Protein AF-A0A7C3VB96-F1 (afdb_monomer_lite)

pLDDT: mean 83.32, std 16.83, range [39.03, 98.38]

Secondary structure (DSSP, 8-state):
-----SSSSSSSSSS----HHHHHHHHHHHHHHHHHHHHHHHHHHHH--HHHHHHHHHHHHHHHHHHHHHHHH---HHHHHHHHHHHHHHHHGGGTTS--HHHHHHHHHHHHHHHHHHHHHHHHHHT-SS--HHHHHHHHHHHHHHHHHHHHHHHHHHHH-TT----SS-HHHHHHHHTTSTT-----

Radius of gyration: 22.86 Å; chains: 1; bounding box: 48×72×71 Å

Foldseek 3Di:
DDDPPPPPPPPPPPDDPLVVVVLVVLLVQLLVLLLQLLQLLVVCLVVVDPVSVVSNVVSLVSNLVSLLVCLVRPDDLVSVLVSLVSSLCSSCVNCPVLDDPLLVVLSVQLSVLSSVLSVQLNVVVVPDPDDDSVVSSVSRRVSNVVSSVSSSVSVSCSPNPPPDPDDSADPVRVVVVVVVDPDDDPPD

Structure (mmCIF, N/CA/C/O backbone):
data_AF-A0A7C3VB96-F1
#
_entry.id   AF-A0A7C3VB96-F1
#
loop_
_atom_site.group_PDB
_atom_site.id
_atom_site.type_symbol
_atom_site.label_atom_id
_atom_site.label_alt_id
_atom_site.label_comp_id
_atom_site.label_asym_id
_atom_site.label_entity_id
_atom_site.label_seq_id
_atom_site.pdbx_PDB_ins_code
_atom_site.Cartn_x
_atom_site.Cartn_y
_atom_site.Cartn_z
_atom_site.occupancy
_atom_site.B_iso_or_equiv
_atom_site.auth_seq_id
_atom_site.auth_comp_id
_atom_site.auth_asym_id
_atom_site.auth_atom_id
_atom_site.pdbx_PDB_model_num
ATOM 1 N N . MET A 1 1 ? 26.849 -38.344 -41.522 1.00 50.25 1 MET A N 1
ATOM 2 C CA . MET A 1 1 ? 26.791 -38.115 -40.064 1.00 50.25 1 MET A CA 1
ATOM 3 C C . MET A 1 1 ? 27.366 -36.738 -39.815 1.00 50.25 1 MET A C 1
ATOM 5 O O . MET A 1 1 ? 28.577 -36.590 -39.806 1.00 50.25 1 MET A O 1
ATOM 9 N N . GLU A 1 2 ? 26.507 -35.727 -39.737 1.00 45.66 2 GLU A N 1
ATOM 10 C CA . GLU A 1 2 ? 26.922 -34.339 -39.538 1.00 45.66 2 GLU A CA 1
ATOM 11 C C . GLU A 1 2 ? 26.112 -33.769 -38.377 1.00 45.66 2 GLU A C 1
ATOM 13 O O . GLU A 1 2 ? 24.886 -33.871 -38.326 1.00 45.66 2 GLU A O 1
ATOM 18 N N . ASN A 1 3 ? 26.850 -33.291 -37.387 1.00 51.81 3 ASN A N 1
ATOM 19 C CA . ASN A 1 3 ? 26.412 -33.017 -36.034 1.00 51.81 3 ASN A CA 1
ATOM 20 C C . ASN A 1 3 ? 25.683 -31.660 -35.992 1.00 51.81 3 ASN A C 1
ATOM 22 O O . ASN A 1 3 ? 26.287 -30.633 -35.703 1.00 51.81 3 ASN A O 1
ATOM 26 N N . ARG A 1 4 ? 24.384 -31.639 -36.324 1.00 51.41 4 ARG A N 1
ATOM 27 C CA . ARG A 1 4 ? 23.515 -30.440 -36.272 1.00 51.41 4 ARG A CA 1
ATOM 28 C C . ARG A 1 4 ? 22.770 -30.296 -34.935 1.00 51.41 4 ARG A C 1
ATOM 30 O O . ARG A 1 4 ? 21.628 -29.859 -34.904 1.00 51.41 4 ARG A O 1
ATOM 37 N N . GLY A 1 5 ? 23.400 -30.709 -33.836 1.00 51.09 5 GLY A N 1
ATOM 38 C CA . GLY A 1 5 ? 22.774 -30.779 -32.509 1.00 51.09 5 GLY A CA 1
ATOM 39 C C . GLY A 1 5 ? 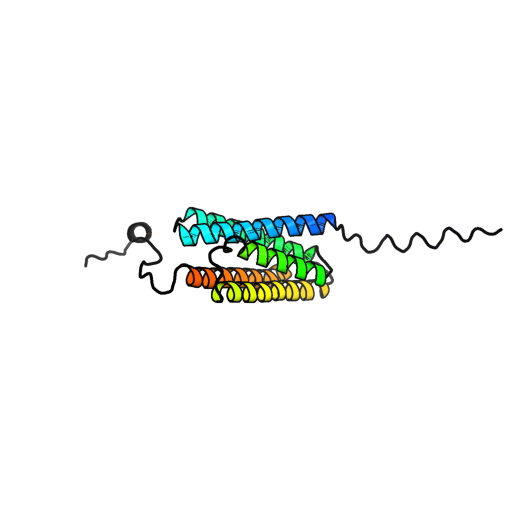23.183 -29.692 -31.510 1.00 51.09 5 GLY A C 1
ATOM 40 O O . GLY A 1 5 ? 22.837 -29.817 -30.342 1.00 51.09 5 GLY A O 1
ATOM 41 N N . LEU A 1 6 ? 23.947 -28.666 -31.909 1.00 55.25 6 LEU A N 1
ATOM 42 C CA . LEU A 1 6 ? 24.587 -27.738 -30.955 1.00 55.25 6 LEU A CA 1
ATOM 43 C C . LEU A 1 6 ? 24.291 -26.246 -31.170 1.00 55.25 6 LEU A C 1
ATOM 45 O O . LEU A 1 6 ? 24.887 -25.420 -30.488 1.00 55.25 6 LEU A O 1
ATOM 49 N N . LEU A 1 7 ? 23.376 -25.882 -32.072 1.00 51.34 7 LEU A N 1
ATOM 50 C CA . LEU A 1 7 ? 23.061 -24.471 -32.355 1.00 51.34 7 LEU A CA 1
ATOM 51 C C . LEU A 1 7 ? 21.649 -24.030 -31.949 1.00 51.34 7 LEU A C 1
ATOM 53 O O . LEU A 1 7 ? 21.269 -22.912 -32.261 1.00 51.34 7 LEU A O 1
ATOM 57 N N . ASP A 1 8 ? 20.895 -24.865 -31.232 1.00 47.34 8 ASP A N 1
ATOM 58 C CA . ASP A 1 8 ? 19.501 -24.562 -30.858 1.00 47.34 8 ASP A CA 1
ATOM 59 C C . ASP A 1 8 ? 19.272 -24.544 -29.339 1.00 47.34 8 ASP A C 1
ATOM 61 O O . ASP A 1 8 ? 18.202 -24.876 -28.841 1.00 47.34 8 ASP A O 1
ATOM 65 N N . LYS A 1 9 ? 20.316 -24.240 -28.556 1.00 46.56 9 LYS A N 1
ATOM 66 C CA . LYS A 1 9 ? 20.218 -24.286 -27.087 1.00 46.56 9 LYS A CA 1
ATOM 67 C C . LYS A 1 9 ? 20.879 -23.131 -26.343 1.00 46.56 9 LYS A C 1
ATOM 69 O O . LYS A 1 9 ? 21.141 -23.250 -25.153 1.00 46.56 9 LYS A O 1
ATOM 74 N N . THR A 1 10 ? 21.170 -22.026 -27.025 1.00 48.09 10 THR A N 1
ATOM 75 C CA . THR A 1 10 ? 21.894 -20.889 -26.422 1.00 48.09 10 THR A CA 1
ATOM 76 C C . THR A 1 10 ? 21.256 -19.522 -26.654 1.00 48.09 10 THR A C 1
ATOM 78 O O . THR A 1 10 ? 21.789 -18.530 -26.166 1.00 48.09 10 THR A O 1
ATOM 81 N N . THR A 1 11 ? 20.097 -19.437 -27.312 1.00 45.41 11 THR A N 1
ATOM 82 C CA . THR A 1 11 ? 19.367 -18.164 -27.485 1.00 45.41 11 THR A CA 1
ATOM 83 C C . THR A 1 11 ? 18.125 -18.006 -26.610 1.00 45.41 11 THR A C 1
ATOM 85 O O . THR A 1 11 ? 17.532 -16.935 -26.630 1.00 45.41 11 THR A O 1
ATOM 88 N N . ASP A 1 12 ? 17.778 -18.995 -25.780 1.00 45.59 12 ASP A N 1
ATOM 89 C CA . ASP A 1 12 ? 16.624 -18.900 -24.866 1.00 45.59 12 ASP A CA 1
ATOM 90 C C . ASP A 1 12 ? 16.969 -18.448 -23.434 1.00 45.59 12 ASP A C 1
ATOM 92 O O . ASP A 1 12 ? 16.072 -18.186 -22.636 1.00 45.59 12 ASP A O 1
ATOM 96 N N . GLU A 1 13 ? 18.251 -18.300 -23.080 1.00 45.94 13 GLU A N 1
ATOM 97 C CA . GLU A 1 13 ? 18.647 -18.129 -21.668 1.00 45.94 13 GLU A CA 1
ATOM 98 C C . GLU A 1 13 ? 19.230 -16.752 -21.292 1.00 45.94 13 GLU A C 1
ATOM 100 O O . GLU A 1 13 ? 19.584 -16.552 -20.132 1.00 45.94 13 GLU A O 1
ATOM 105 N N . VAL A 1 14 ? 19.312 -15.766 -22.201 1.00 48.53 14 VAL A N 1
ATOM 106 C CA . VAL A 1 14 ? 20.114 -14.542 -21.933 1.00 48.53 14 VAL A CA 1
ATOM 107 C C . VAL A 1 14 ? 19.335 -13.216 -21.840 1.00 48.53 14 VAL A C 1
ATOM 109 O O . VAL A 1 14 ? 19.908 -12.229 -21.389 1.00 48.53 14 VAL A O 1
ATOM 112 N N . GLU A 1 15 ? 18.028 -13.140 -22.120 1.00 43.62 15 GLU A N 1
ATOM 113 C CA . GLU A 1 15 ? 17.326 -11.830 -22.103 1.00 43.62 15 GLU A CA 1
ATOM 114 C C . GLU A 1 15 ? 16.152 -11.680 -21.125 1.00 43.62 15 GLU A C 1
ATOM 116 O O . GLU A 1 15 ? 15.421 -10.686 -21.148 1.00 43.62 15 GLU A O 1
ATOM 121 N N . VAL A 1 16 ? 15.994 -12.612 -20.184 1.00 49.66 16 VAL A N 1
ATOM 122 C CA . VAL A 1 16 ? 15.039 -12.457 -19.080 1.00 49.66 16 VAL A CA 1
ATOM 123 C C . VAL A 1 16 ? 15.658 -12.966 -17.783 1.00 49.66 16 VAL A C 1
ATOM 125 O O . VAL A 1 16 ? 15.138 -13.877 -17.148 1.00 49.66 16 VAL A O 1
ATOM 128 N N . ASP A 1 17 ? 16.726 -12.320 -17.312 1.00 46.50 17 ASP A N 1
ATOM 129 C CA . ASP A 1 17 ? 17.141 -12.438 -15.907 1.00 46.50 17 ASP A CA 1
ATOM 130 C C . ASP A 1 17 ? 16.135 -11.683 -15.002 1.00 46.50 17 ASP A C 1
ATOM 132 O O . ASP A 1 17 ? 16.424 -10.701 -14.311 1.00 46.50 17 ASP A O 1
ATOM 136 N N . ARG A 1 18 ? 14.861 -12.102 -15.066 1.00 61.06 18 ARG A N 1
ATOM 137 C CA . ARG A 1 18 ? 13.846 -11.828 -14.050 1.00 61.06 18 ARG A CA 1
ATOM 138 C C . ARG A 1 18 ? 14.164 -12.781 -12.918 1.00 61.06 18 ARG A C 1
ATOM 140 O O . ARG A 1 18 ? 13.578 -13.855 -12.837 1.00 61.06 18 ARG A O 1
ATOM 147 N N . SER A 1 19 ? 15.085 -12.399 -12.044 1.00 77.00 19 SER A N 1
ATOM 148 C CA . SER A 1 19 ? 15.312 -13.154 -10.816 1.00 77.00 19 SER A CA 1
ATOM 149 C C . SER A 1 19 ? 14.007 -13.183 -10.009 1.00 77.00 19 SER A C 1
ATOM 151 O O . SER A 1 19 ? 13.681 -12.243 -9.280 1.00 77.00 19 SER A O 1
ATOM 153 N N . VAL A 1 20 ? 13.225 -14.254 -10.187 1.00 83.56 20 VAL A N 1
ATOM 154 C CA . VAL A 1 20 ? 11.913 -14.459 -9.558 1.00 83.56 20 VAL A CA 1
ATOM 155 C C . VAL A 1 20 ? 12.052 -14.340 -8.046 1.00 83.56 20 VAL A C 1
ATOM 157 O O . VAL A 1 20 ? 11.223 -13.708 -7.402 1.00 83.56 20 VAL A O 1
ATOM 160 N N . ALA A 1 21 ? 13.165 -14.835 -7.498 1.00 86.88 21 ALA A N 1
ATOM 161 C CA . ALA A 1 21 ? 13.521 -14.683 -6.095 1.00 86.88 21 ALA A CA 1
ATOM 162 C C . ALA A 1 21 ? 13.513 -13.214 -5.635 1.00 86.88 21 ALA A C 1
ATOM 164 O O . ALA A 1 21 ? 12.898 -12.907 -4.618 1.00 86.88 21 ALA A O 1
ATOM 165 N N . LYS A 1 22 ? 14.118 -12.283 -6.391 1.00 89.19 22 LYS A N 1
ATOM 166 C CA . LYS A 1 22 ? 14.115 -10.849 -6.039 1.00 89.19 22 LYS A CA 1
ATOM 167 C C . LYS A 1 22 ? 12.699 -10.278 -6.026 1.00 89.19 22 LYS A C 1
ATOM 169 O O . LYS A 1 22 ? 12.363 -9.531 -5.114 1.00 89.19 22 LYS A O 1
ATOM 174 N N . ILE A 1 23 ? 11.874 -10.648 -7.008 1.00 90.94 23 ILE A N 1
ATOM 175 C CA . ILE A 1 23 ? 10.475 -10.204 -7.098 1.00 90.94 23 ILE A CA 1
ATOM 176 C C . ILE A 1 23 ? 9.678 -10.713 -5.896 1.00 90.94 23 ILE A C 1
ATOM 178 O O . ILE A 1 23 ? 8.976 -9.937 -5.256 1.00 90.94 23 ILE A O 1
ATOM 182 N N . VAL A 1 24 ? 9.816 -11.999 -5.570 1.00 92.94 24 VAL A N 1
ATOM 183 C CA . VAL A 1 24 ? 9.112 -12.636 -4.451 1.00 92.94 24 VAL A CA 1
ATOM 184 C C . VAL A 1 24 ? 9.542 -12.032 -3.116 1.00 92.94 24 VAL A C 1
ATOM 186 O O . VAL A 1 24 ? 8.682 -11.714 -2.303 1.00 92.94 24 VAL A O 1
ATOM 189 N N . ILE A 1 25 ? 10.842 -11.815 -2.899 1.00 94.56 25 ILE A N 1
ATOM 190 C CA . ILE A 1 25 ? 11.357 -11.190 -1.670 1.00 94.56 25 ILE A CA 1
ATOM 191 C C . ILE A 1 25 ? 10.832 -9.759 -1.535 1.00 94.56 25 ILE A C 1
ATOM 193 O O . ILE A 1 25 ? 10.342 -9.384 -0.472 1.00 94.56 25 ILE A O 1
ATOM 197 N N . LEU A 1 26 ? 10.900 -8.968 -2.610 1.00 95.19 26 LEU A N 1
ATOM 198 C CA . LEU A 1 26 ? 10.431 -7.584 -2.603 1.00 95.19 26 LEU A CA 1
ATOM 199 C C . LEU A 1 26 ? 8.930 -7.509 -2.292 1.00 95.19 26 LEU A C 1
ATOM 201 O O . LEU A 1 26 ? 8.531 -6.761 -1.400 1.00 95.19 26 LEU A O 1
ATOM 205 N N . ALA A 1 27 ? 8.135 -8.350 -2.958 1.00 94.88 27 ALA A N 1
ATOM 206 C CA . ALA A 1 27 ? 6.698 -8.450 -2.741 1.00 94.88 27 ALA A CA 1
ATOM 207 C C . ALA A 1 27 ? 6.364 -8.901 -1.314 1.00 94.88 27 ALA A C 1
ATOM 209 O O . ALA A 1 27 ? 5.506 -8.305 -0.669 1.00 94.88 27 ALA A O 1
ATOM 210 N N . ALA A 1 28 ? 7.054 -9.920 -0.794 1.00 96.94 28 ALA A N 1
ATOM 211 C CA . ALA A 1 28 ? 6.836 -10.418 0.560 1.00 96.94 28 ALA A CA 1
ATOM 212 C C . ALA A 1 28 ? 7.100 -9.329 1.607 1.00 96.94 28 ALA A C 1
ATOM 214 O O . ALA A 1 28 ? 6.284 -9.129 2.505 1.00 96.94 28 ALA A O 1
ATOM 215 N N . ILE A 1 29 ? 8.195 -8.577 1.468 1.00 97.75 29 ILE A N 1
ATOM 216 C CA . ILE A 1 29 ? 8.512 -7.484 2.391 1.00 97.75 29 ILE A CA 1
ATOM 217 C C . ILE A 1 29 ? 7.465 -6.367 2.289 1.00 97.75 29 ILE A C 1
ATOM 219 O O . ILE A 1 29 ? 6.983 -5.885 3.316 1.00 97.75 29 ILE A O 1
ATOM 223 N N . ALA A 1 30 ? 7.059 -5.988 1.075 1.00 97.06 30 ALA A N 1
ATOM 224 C CA . ALA A 1 30 ? 6.012 -4.990 0.875 1.00 97.06 30 ALA A CA 1
ATOM 225 C C . ALA A 1 30 ? 4.683 -5.422 1.517 1.00 97.06 30 ALA A C 1
ATOM 227 O O . ALA A 1 30 ? 4.050 -4.626 2.209 1.00 97.06 30 ALA A O 1
ATOM 228 N N . ILE A 1 31 ? 4.298 -6.692 1.354 1.00 98.12 31 ILE A N 1
ATOM 229 C CA . ILE A 1 31 ? 3.110 -7.300 1.969 1.00 98.12 31 ILE A CA 1
ATOM 230 C C . ILE A 1 31 ? 3.206 -7.276 3.500 1.00 98.12 31 ILE A C 1
ATOM 232 O O . ILE A 1 31 ? 2.225 -6.942 4.160 1.00 98.12 31 ILE A O 1
ATOM 236 N N . ILE A 1 32 ? 4.375 -7.564 4.080 1.00 98.25 32 ILE A N 1
ATOM 237 C CA . ILE A 1 32 ? 4.585 -7.496 5.535 1.00 98.25 32 ILE A CA 1
ATOM 238 C C . ILE A 1 32 ? 4.399 -6.064 6.047 1.00 98.25 32 ILE A C 1
ATOM 240 O O . ILE A 1 32 ? 3.673 -5.857 7.018 1.00 98.25 32 ILE A O 1
ATOM 244 N N . PHE A 1 33 ? 5.000 -5.064 5.394 1.00 98.38 33 PHE A N 1
ATOM 245 C CA . PHE A 1 33 ? 4.812 -3.660 5.781 1.00 98.38 33 PHE A CA 1
ATOM 246 C C . PHE A 1 33 ? 3.367 -3.192 5.600 1.00 98.38 33 PHE A C 1
ATOM 248 O O . PHE A 1 33 ? 2.845 -2.445 6.425 1.00 98.38 33 PHE A O 1
ATOM 255 N N . SER A 1 34 ? 2.717 -3.664 4.543 1.00 98.06 34 SER A N 1
ATOM 256 C CA . SER A 1 34 ? 1.314 -3.418 4.237 1.00 98.06 34 SER A CA 1
ATOM 257 C C . SER A 1 34 ? 0.393 -3.978 5.337 1.00 98.06 34 SER A C 1
ATOM 259 O O . SER A 1 34 ? -0.436 -3.250 5.888 1.00 98.06 34 SER A O 1
ATOM 261 N N . PHE A 1 35 ? 0.619 -5.224 5.759 1.00 98.31 35 PHE A N 1
ATOM 262 C CA . PHE A 1 35 ? -0.072 -5.831 6.897 1.00 98.31 35 PHE A CA 1
ATOM 263 C C . PHE A 1 35 ? 0.213 -5.094 8.209 1.00 98.31 35 PHE A C 1
ATOM 265 O O . PHE A 1 35 ? -0.715 -4.759 8.945 1.00 98.31 35 PHE A O 1
ATOM 272 N N . ALA A 1 36 ? 1.484 -4.796 8.494 1.00 98.06 36 ALA A N 1
ATOM 273 C CA . ALA A 1 36 ? 1.889 -4.080 9.701 1.00 98.06 36 ALA A CA 1
ATOM 274 C C . ALA A 1 36 ? 1.221 -2.700 9.787 1.00 98.06 36 ALA A C 1
ATOM 276 O O . ALA A 1 36 ? 0.739 -2.313 10.851 1.00 98.06 36 ALA A O 1
ATOM 277 N N . PHE A 1 37 ? 1.123 -1.985 8.663 1.00 98.31 37 PHE A N 1
ATOM 278 C CA . PHE A 1 37 ? 0.405 -0.718 8.581 1.00 98.31 37 PHE A CA 1
ATOM 279 C C . PHE A 1 37 ? -1.064 -0.876 8.982 1.00 98.31 37 PHE A C 1
ATOM 281 O O . PHE A 1 37 ? -1.523 -0.150 9.866 1.00 98.31 37 PHE A O 1
ATOM 288 N N . GLY A 1 38 ? -1.778 -1.835 8.381 1.00 96.81 38 GLY A N 1
ATOM 289 C CA . GLY A 1 38 ? -3.179 -2.107 8.710 1.00 96.81 38 GLY A CA 1
ATOM 290 C C . GLY A 1 38 ? -3.365 -2.516 10.174 1.00 96.81 38 GLY A C 1
ATOM 291 O O . GLY A 1 38 ? -4.286 -2.046 10.839 1.00 96.81 38 GLY A O 1
ATOM 292 N N . TYR A 1 39 ? -2.449 -3.328 10.706 1.00 97.12 39 TYR A N 1
ATOM 293 C CA . TYR A 1 39 ? -2.494 -3.826 12.079 1.00 97.12 39 TYR A CA 1
ATOM 294 C C . TYR A 1 39 ? -2.324 -2.700 13.098 1.00 97.12 39 TYR A C 1
ATOM 296 O O . TYR A 1 39 ? -3.156 -2.538 13.991 1.00 97.12 39 TYR A O 1
ATOM 304 N N . PHE A 1 40 ? -1.283 -1.878 12.947 1.00 97.25 40 PHE A N 1
ATOM 305 C CA . PHE A 1 40 ? -1.053 -0.752 13.849 1.00 97.25 40 PHE A CA 1
ATOM 306 C C . PHE A 1 40 ? -2.108 0.342 13.691 1.00 97.25 40 PHE A C 1
ATOM 308 O O . PHE A 1 40 ? -2.492 0.958 14.683 1.00 97.25 40 PHE A O 1
ATOM 315 N N . LEU A 1 41 ? -2.625 0.551 12.477 1.00 95.69 41 LEU A N 1
ATOM 316 C CA . LEU A 1 41 ? -3.738 1.468 12.247 1.00 95.69 41 LEU A CA 1
ATOM 317 C C . LEU A 1 41 ? -4.996 0.998 12.985 1.00 95.69 41 LEU A C 1
ATOM 319 O O . LEU A 1 41 ? -5.617 1.790 13.689 1.00 95.69 41 LEU A O 1
ATOM 323 N N . LYS A 1 42 ? -5.344 -0.291 12.893 1.00 94.50 42 LYS A N 1
ATOM 324 C CA . LYS A 1 42 ? -6.448 -0.866 13.668 1.00 94.50 42 LYS A CA 1
ATOM 325 C C . LYS A 1 42 ? -6.222 -0.699 15.169 1.00 94.50 42 LYS A C 1
ATOM 327 O O . LYS A 1 42 ? -7.117 -0.233 15.867 1.00 94.50 42 LYS A O 1
ATOM 332 N N . ALA A 1 43 ? -5.033 -1.050 15.661 1.00 92.81 43 ALA A N 1
ATOM 333 C CA . ALA A 1 43 ? -4.694 -0.928 17.078 1.00 92.81 43 ALA A CA 1
ATOM 334 C C . ALA A 1 43 ? -4.810 0.524 17.569 1.00 92.81 43 ALA A C 1
ATOM 336 O O . ALA A 1 43 ? -5.303 0.769 18.669 1.00 92.81 43 ALA A O 1
ATOM 337 N N . PHE A 1 44 ? -4.421 1.494 16.739 1.00 93.38 44 PHE A N 1
ATOM 338 C CA . PHE A 1 44 ? -4.627 2.911 17.016 1.00 93.38 44 PHE A CA 1
ATOM 339 C C . PHE A 1 44 ? -6.115 3.275 17.090 1.00 93.38 44 PHE A C 1
ATOM 341 O O . PHE A 1 44 ? -6.521 3.920 18.052 1.00 93.38 44 PHE A O 1
ATOM 348 N N . ILE A 1 45 ? -6.930 2.841 16.124 1.00 90.88 45 ILE A N 1
ATOM 349 C CA . ILE A 1 45 ? -8.368 3.150 16.090 1.00 90.88 45 ILE A CA 1
ATOM 350 C C . ILE A 1 45 ? -9.093 2.561 17.310 1.00 90.88 45 ILE A C 1
ATOM 352 O O . ILE A 1 45 ? -9.935 3.230 17.899 1.00 90.88 45 ILE A O 1
ATOM 356 N N . VAL A 1 46 ? -8.755 1.330 17.703 1.00 89.06 46 VAL A N 1
ATOM 357 C CA . VAL A 1 46 ? -9.434 0.612 18.795 1.00 89.06 46 VAL A CA 1
ATOM 358 C C . VAL A 1 46 ? -8.955 1.065 20.178 1.00 89.06 46 VAL A C 1
ATOM 360 O O . VAL A 1 46 ? -9.768 1.225 21.084 1.00 89.06 46 VAL A O 1
ATOM 363 N N . HIS A 1 47 ? -7.647 1.265 20.370 1.00 87.62 47 HIS A N 1
ATOM 364 C CA . HIS A 1 47 ? -7.080 1.575 21.690 1.00 87.62 47 HIS A CA 1
ATOM 365 C C . HIS A 1 47 ? -6.792 3.064 21.917 1.00 87.62 47 HIS A C 1
ATOM 367 O O . HIS A 1 47 ? -6.515 3.458 23.049 1.00 87.62 47 HIS A O 1
ATOM 373 N N . GLY A 1 48 ? -6.789 3.892 20.869 1.00 83.31 48 GLY A N 1
ATOM 374 C CA . GLY A 1 48 ? -6.537 5.335 20.962 1.00 83.31 48 GLY A CA 1
ATOM 375 C C . GLY A 1 48 ? -5.120 5.723 21.409 1.00 83.31 48 GLY A C 1
ATOM 376 O O . GLY A 1 48 ? -4.885 6.871 21.780 1.00 83.31 48 GLY A O 1
ATOM 377 N N . GLN A 1 49 ? -4.159 4.791 21.412 1.00 86.75 49 GLN A N 1
ATOM 378 C CA . GLN A 1 49 ? -2.799 5.061 21.890 1.00 86.75 49 GLN A CA 1
ATOM 379 C C . GLN A 1 49 ? -1.903 5.639 20.791 1.00 86.75 49 GLN A C 1
ATOM 381 O O . GLN A 1 49 ? -1.749 5.056 19.717 1.00 86.75 49 GLN A O 1
ATOM 386 N N . TRP A 1 50 ? -1.211 6.735 21.108 1.00 85.75 50 TRP A N 1
ATOM 387 C CA . TRP A 1 50 ? -0.323 7.444 20.176 1.00 85.75 50 TRP A CA 1
ATOM 388 C C . TRP A 1 50 ? 0.846 6.589 19.654 1.00 85.75 50 TRP A C 1
ATOM 390 O O . TRP A 1 50 ? 1.263 6.738 18.508 1.00 85.75 50 TRP A O 1
ATOM 400 N N . ASN A 1 51 ? 1.343 5.643 20.456 1.00 91.44 51 ASN A N 1
ATOM 401 C CA . ASN A 1 51 ? 2.436 4.752 20.052 1.00 91.44 51 ASN A CA 1
ATOM 402 C C . ASN A 1 51 ? 2.071 3.919 18.812 1.00 91.44 51 ASN A C 1
ATOM 404 O O . ASN A 1 51 ? 2.899 3.744 17.919 1.00 91.44 51 ASN A O 1
ATOM 408 N N . PHE A 1 52 ? 0.820 3.459 18.710 1.00 92.12 52 PHE A N 1
ATOM 409 C CA . PHE A 1 52 ? 0.360 2.695 17.549 1.00 92.12 52 PHE A CA 1
ATOM 410 C C . PHE A 1 52 ? 0.239 3.557 16.292 1.00 92.12 52 PHE A C 1
ATOM 412 O O . PHE A 1 52 ? 0.520 3.069 15.199 1.00 92.12 52 PHE A O 1
ATOM 419 N N . LEU A 1 53 ? -0.088 4.846 16.430 1.00 91.56 53 LEU A N 1
ATOM 420 C CA . LEU A 1 53 ? -0.080 5.773 15.299 1.00 91.56 53 LEU A CA 1
ATOM 421 C C . LEU A 1 53 ? 1.337 5.957 14.740 1.00 91.56 53 LEU A C 1
ATOM 423 O O . LEU A 1 53 ? 1.526 5.917 13.525 1.00 91.56 53 LEU A O 1
ATOM 427 N N . LEU A 1 54 ? 2.340 6.090 15.616 1.00 94.25 54 LEU A N 1
ATOM 428 C CA . LEU A 1 54 ? 3.745 6.176 15.202 1.00 94.25 54 LEU A CA 1
ATOM 429 C C . LEU A 1 54 ? 4.211 4.899 14.496 1.00 94.25 54 LEU A C 1
ATOM 431 O O . LEU A 1 54 ? 4.842 4.985 13.444 1.00 94.25 54 LEU A O 1
ATOM 435 N N . PHE A 1 55 ? 3.872 3.719 15.024 1.00 96.06 55 PHE A N 1
ATOM 436 C CA . PHE A 1 55 ? 4.218 2.454 14.370 1.00 96.06 55 PHE A CA 1
ATOM 437 C C . PHE A 1 55 ? 3.488 2.255 13.038 1.00 96.06 55 PHE A C 1
ATOM 439 O O . PHE A 1 55 ? 4.101 1.774 12.085 1.00 96.06 55 PHE A O 1
ATOM 446 N N . SER A 1 56 ? 2.225 2.682 12.927 1.00 96.69 56 SER A N 1
ATOM 447 C CA . SER A 1 56 ? 1.503 2.695 11.647 1.00 96.69 56 SER A CA 1
ATOM 448 C C . SER A 1 56 ? 2.199 3.614 10.643 1.00 96.69 56 SER A C 1
ATOM 450 O O . SER A 1 56 ? 2.478 3.195 9.521 1.00 96.69 56 SER A O 1
ATOM 452 N N . PHE A 1 57 ? 2.583 4.825 11.052 1.00 96.12 57 PHE A N 1
ATOM 453 C CA . PHE A 1 57 ? 3.314 5.750 10.189 1.00 96.12 57 PHE A CA 1
ATOM 454 C C . PHE A 1 57 ? 4.659 5.173 9.720 1.00 96.12 57 PHE A C 1
ATOM 456 O O . PHE A 1 57 ? 4.991 5.248 8.536 1.00 96.12 57 PHE A O 1
ATOM 463 N N . LEU A 1 58 ? 5.413 4.530 10.614 1.00 97.62 58 LEU A N 1
ATOM 464 C CA . LEU A 1 58 ? 6.684 3.893 10.269 1.00 97.62 58 LEU A CA 1
ATOM 465 C C . LEU A 1 58 ? 6.488 2.717 9.294 1.00 97.62 58 LEU A C 1
ATOM 467 O O . LEU A 1 58 ? 7.243 2.576 8.330 1.00 97.62 58 LEU A O 1
ATOM 471 N N . ALA A 1 59 ? 5.436 1.920 9.494 1.00 98.00 59 ALA A N 1
ATOM 472 C CA . ALA A 1 59 ? 5.061 0.853 8.573 1.00 98.00 59 ALA A CA 1
ATOM 473 C C . ALA A 1 59 ? 4.632 1.397 7.198 1.00 98.00 59 ALA A C 1
ATOM 475 O O . ALA A 1 59 ? 5.012 0.826 6.176 1.00 98.00 59 ALA A O 1
ATOM 476 N N . ALA A 1 60 ? 3.926 2.534 7.155 1.00 97.56 60 ALA A N 1
ATOM 477 C CA . ALA A 1 60 ? 3.577 3.219 5.911 1.00 97.56 60 ALA A CA 1
ATOM 478 C C . ALA A 1 60 ? 4.823 3.663 5.133 1.00 97.56 60 ALA A C 1
ATOM 480 O O . ALA A 1 60 ? 4.884 3.473 3.921 1.00 97.56 60 ALA A O 1
ATOM 481 N N . LEU A 1 61 ? 5.838 4.214 5.808 1.00 97.75 61 LEU A N 1
ATOM 482 C CA . LEU A 1 61 ? 7.103 4.592 5.164 1.00 97.75 61 LEU A CA 1
ATOM 483 C C . LEU A 1 61 ? 7.837 3.378 4.583 1.00 97.75 61 LEU A C 1
ATOM 485 O O . LEU A 1 61 ? 8.346 3.441 3.459 1.00 97.75 61 LEU A O 1
ATOM 489 N N . GLY A 1 62 ? 7.854 2.266 5.322 1.00 97.75 62 GLY A N 1
ATOM 490 C CA . GLY A 1 62 ? 8.375 0.992 4.831 1.00 97.75 62 GLY A CA 1
ATOM 491 C C . GLY A 1 62 ? 7.630 0.536 3.578 1.00 97.75 62 GLY A C 1
ATOM 492 O O . GLY A 1 62 ? 8.245 0.351 2.528 1.00 97.75 62 GLY A O 1
ATOM 493 N N . PHE A 1 63 ? 6.299 0.470 3.642 1.00 98.06 63 PHE A N 1
ATOM 494 C CA . PHE A 1 63 ? 5.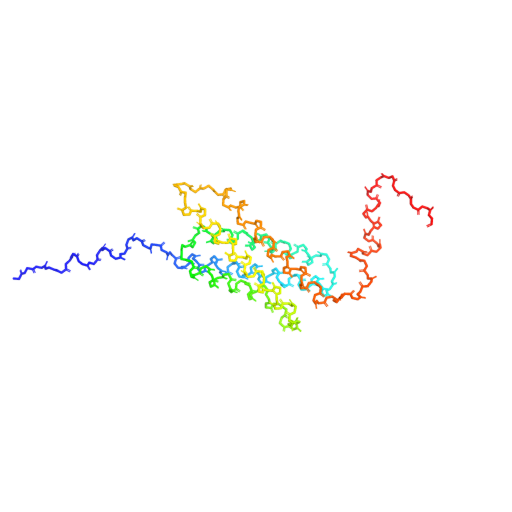454 0.124 2.500 1.00 98.06 63 PHE A CA 1
ATOM 495 C C . PHE A 1 63 ? 5.727 1.023 1.287 1.00 98.06 63 PHE A C 1
ATOM 497 O O . PHE A 1 63 ? 5.992 0.508 0.207 1.00 98.06 63 PHE A O 1
ATOM 504 N N . LEU A 1 64 ? 5.742 2.349 1.455 1.00 97.25 64 LEU A N 1
ATOM 505 C CA . LEU A 1 64 ? 5.997 3.304 0.369 1.00 97.25 64 LEU A CA 1
ATOM 506 C C . LEU A 1 64 ? 7.368 3.100 -0.285 1.00 97.25 64 LEU A C 1
ATOM 508 O O . LEU A 1 64 ? 7.502 3.252 -1.500 1.00 97.25 64 LEU A O 1
ATOM 512 N N . THR A 1 65 ? 8.377 2.739 0.508 1.00 96.69 65 THR A N 1
ATOM 513 C CA . THR A 1 65 ? 9.727 2.448 0.012 1.00 96.69 65 THR A CA 1
ATOM 514 C C . THR A 1 65 ? 9.718 1.212 -0.882 1.00 96.69 65 THR A C 1
ATOM 516 O O . THR A 1 65 ? 10.192 1.271 -2.017 1.00 96.69 65 THR A O 1
ATOM 519 N N . PHE A 1 66 ? 9.138 0.106 -0.411 1.00 96.56 66 PHE A N 1
ATOM 520 C CA . PHE A 1 66 ? 9.079 -1.138 -1.182 1.00 96.56 66 PHE A CA 1
ATOM 521 C C . PHE A 1 66 ? 8.141 -1.037 -2.388 1.00 96.56 66 PHE A C 1
ATOM 523 O O . PHE A 1 66 ? 8.511 -1.468 -3.476 1.00 96.56 66 PHE A O 1
ATOM 530 N N . PHE A 1 67 ? 7.007 -0.355 -2.245 1.00 95.62 67 PHE A N 1
ATOM 531 C CA . PHE A 1 67 ? 6.094 -0.033 -3.339 1.00 95.62 67 PHE A CA 1
ATOM 532 C C . PHE A 1 67 ? 6.794 0.747 -4.461 1.00 95.62 67 PHE A C 1
ATOM 534 O O . PHE A 1 67 ? 6.610 0.476 -5.646 1.00 95.62 67 PHE A O 1
ATOM 541 N N . LEU A 1 68 ? 7.647 1.711 -4.103 1.00 94.75 68 LEU A N 1
ATOM 542 C CA . LEU A 1 68 ? 8.447 2.441 -5.079 1.00 94.75 68 LEU A CA 1
ATOM 543 C C . LEU A 1 68 ? 9.502 1.539 -5.739 1.00 94.75 68 LEU A C 1
ATOM 545 O O . LEU A 1 68 ? 9.689 1.626 -6.950 1.00 94.75 68 LEU A O 1
ATOM 549 N N . LEU A 1 69 ? 10.175 0.668 -4.980 1.00 94.00 69 LEU A N 1
ATOM 550 C CA . LEU A 1 69 ? 11.132 -0.296 -5.536 1.00 94.00 69 LEU A CA 1
ATOM 551 C C . LEU A 1 69 ? 10.458 -1.250 -6.536 1.00 94.00 69 LEU A C 1
ATOM 553 O O . LEU A 1 69 ? 11.035 -1.542 -7.583 1.00 94.00 69 LEU A O 1
ATOM 557 N N . GLU A 1 70 ? 9.225 -1.683 -6.282 1.00 93.31 70 GLU A N 1
ATOM 558 C CA . GLU A 1 70 ? 8.469 -2.550 -7.195 1.00 93.31 70 GLU A CA 1
ATOM 559 C C . GLU A 1 70 ? 8.251 -1.916 -8.577 1.00 93.31 70 GLU A C 1
ATOM 561 O O . GLU A 1 70 ? 8.275 -2.626 -9.589 1.00 93.31 70 GLU A O 1
ATOM 566 N N . VAL A 1 71 ? 8.123 -0.584 -8.649 1.00 91.62 71 VAL A N 1
ATOM 567 C CA . VAL A 1 71 ? 8.052 0.149 -9.926 1.00 91.62 71 VAL A CA 1
ATOM 568 C C . VAL A 1 71 ? 9.326 -0.039 -10.754 1.00 91.62 71 VAL A C 1
ATOM 570 O O . VAL A 1 71 ? 9.223 -0.175 -11.970 1.00 91.62 71 VAL A O 1
ATOM 573 N N . PHE A 1 72 ? 10.499 -0.089 -10.115 1.00 89.81 72 PHE A N 1
ATOM 574 C CA . PHE A 1 72 ? 11.798 -0.219 -10.789 1.00 89.81 72 PHE A CA 1
ATOM 575 C C . PHE A 1 72 ? 12.186 -1.666 -11.110 1.00 89.81 72 PHE A C 1
ATOM 577 O O . PHE A 1 72 ? 12.774 -1.930 -12.158 1.00 89.81 72 PHE A O 1
ATOM 584 N N . PHE A 1 73 ? 11.921 -2.600 -10.195 1.00 89.62 73 PHE A N 1
ATOM 585 C CA . PHE A 1 73 ? 12.472 -3.958 -10.278 1.00 89.62 73 PHE A CA 1
ATOM 586 C C . PHE A 1 73 ? 11.575 -4.943 -11.017 1.00 89.62 73 PHE A C 1
ATOM 588 O O . PHE A 1 73 ? 12.060 -5.909 -11.608 1.00 89.62 73 PHE A O 1
ATOM 595 N N . ILE A 1 74 ? 10.266 -4.725 -10.992 1.00 89.31 74 ILE A N 1
ATOM 596 C CA . ILE A 1 74 ? 9.320 -5.618 -11.648 1.00 89.31 74 ILE A CA 1
ATOM 597 C C . ILE A 1 74 ? 9.042 -5.018 -13.029 1.00 89.31 74 ILE A C 1
ATOM 599 O O . ILE A 1 74 ? 8.847 -3.816 -13.146 1.00 89.31 74 ILE A O 1
ATOM 603 N N . LYS A 1 75 ? 9.040 -5.835 -14.090 1.00 84.69 75 LYS A N 1
ATOM 604 C CA . LYS A 1 75 ? 8.768 -5.373 -15.473 1.00 84.69 75 LYS A CA 1
ATOM 605 C C . LYS A 1 75 ? 7.428 -5.846 -16.027 1.00 84.69 75 LYS A C 1
ATOM 607 O O . LYS A 1 75 ? 6.822 -5.178 -16.854 1.00 84.69 75 LYS A O 1
ATOM 612 N N . ALA A 1 76 ? 6.911 -6.976 -15.549 1.00 87.44 76 ALA A N 1
ATOM 613 C CA . ALA A 1 76 ? 5.602 -7.467 -15.971 1.00 87.44 76 ALA A CA 1
ATOM 614 C C . ALA A 1 76 ? 4.485 -6.691 -15.261 1.00 87.44 76 ALA A C 1
ATOM 616 O O . ALA A 1 76 ? 4.521 -6.554 -14.036 1.00 87.44 76 ALA A O 1
ATOM 617 N N . PHE A 1 77 ? 3.521 -6.161 -16.019 1.00 87.12 77 PHE A N 1
ATOM 618 C CA . PHE A 1 77 ? 2.376 -5.439 -15.452 1.00 87.12 77 PHE A CA 1
ATOM 619 C C . PHE A 1 77 ? 1.448 -6.387 -14.675 1.00 87.12 77 PHE A C 1
ATOM 621 O O . PHE A 1 77 ? 1.088 -6.110 -13.540 1.00 87.12 77 PHE A O 1
ATOM 628 N N . TRP A 1 78 ? 1.166 -7.571 -15.226 1.00 89.38 78 TRP A N 1
ATOM 629 C CA . TRP A 1 78 ? 0.320 -8.569 -14.561 1.00 89.38 78 TRP A CA 1
ATOM 630 C C . TRP A 1 78 ? 0.850 -8.993 -13.180 1.00 89.38 78 TRP A C 1
ATOM 632 O O . TRP A 1 78 ? 0.097 -9.048 -12.212 1.00 89.38 78 TRP A O 1
ATOM 642 N N . ILE A 1 79 ? 2.165 -9.227 -13.069 1.00 92.06 79 ILE A N 1
ATOM 643 C CA . ILE A 1 79 ? 2.804 -9.618 -11.802 1.00 92.06 79 ILE A CA 1
ATOM 644 C C . ILE A 1 79 ? 2.660 -8.504 -10.763 1.00 92.06 79 ILE A C 1
ATOM 646 O O . ILE A 1 79 ? 2.324 -8.778 -9.616 1.00 92.06 79 ILE A O 1
ATOM 650 N N . ILE A 1 80 ? 2.878 -7.244 -11.154 1.00 92.25 80 ILE A N 1
ATOM 651 C CA . ILE A 1 80 ? 2.773 -6.137 -10.202 1.00 92.25 80 ILE A CA 1
ATOM 652 C C . ILE A 1 80 ? 1.325 -5.854 -9.803 1.00 92.25 80 ILE A C 1
ATOM 654 O O . ILE A 1 80 ? 1.075 -5.569 -8.639 1.00 92.25 80 ILE A O 1
ATOM 658 N N . SER A 1 81 ? 0.357 -6.017 -10.710 1.00 93.62 81 SER A N 1
ATOM 659 C CA . SER A 1 81 ? -1.065 -5.926 -10.364 1.00 93.62 81 SER A CA 1
ATOM 660 C C . SER A 1 81 ? -1.467 -6.982 -9.334 1.00 93.62 81 SER A C 1
ATOM 662 O O . SER A 1 81 ? -2.180 -6.660 -8.385 1.00 93.62 81 SER A O 1
ATOM 664 N N . LEU A 1 82 ? -0.968 -8.216 -9.476 1.00 95.69 82 LEU A N 1
ATOM 665 C CA . LEU A 1 82 ? -1.191 -9.280 -8.497 1.00 95.69 82 LEU A CA 1
ATOM 666 C C . LEU A 1 82 ? -0.555 -8.949 -7.139 1.00 95.69 82 LEU A C 1
ATOM 668 O O . LEU A 1 82 ? -1.179 -9.155 -6.102 1.00 95.69 82 LEU A O 1
ATOM 672 N N . ILE A 1 83 ? 0.661 -8.401 -7.133 1.00 96.19 83 ILE A N 1
ATOM 673 C CA . ILE A 1 83 ? 1.345 -7.993 -5.899 1.00 96.19 83 ILE A CA 1
ATOM 674 C C . ILE A 1 83 ? 0.584 -6.868 -5.194 1.00 96.19 83 ILE A C 1
ATOM 676 O O . ILE A 1 83 ? 0.330 -6.978 -3.998 1.00 96.19 83 ILE A O 1
ATOM 680 N N . ILE A 1 84 ? 0.145 -5.836 -5.921 1.00 96.44 84 ILE A N 1
ATOM 681 C CA . ILE A 1 84 ? -0.678 -4.757 -5.353 1.00 96.44 84 ILE A CA 1
ATOM 682 C C . ILE A 1 84 ? -1.979 -5.322 -4.782 1.00 96.44 84 ILE A C 1
ATOM 684 O O . ILE A 1 84 ? -2.393 -4.922 -3.698 1.00 96.44 84 ILE A O 1
ATOM 688 N N . PHE A 1 85 ? -2.618 -6.267 -5.478 1.00 97.44 85 PHE A N 1
ATOM 689 C CA . PHE A 1 85 ? -3.823 -6.920 -4.974 1.00 97.44 85 PHE A CA 1
ATOM 690 C C . PHE A 1 85 ? -3.555 -7.610 -3.629 1.00 97.44 85 PHE A C 1
ATOM 692 O O . PHE A 1 85 ? -4.260 -7.353 -2.652 1.00 97.44 85 PHE A O 1
ATOM 699 N N . LEU A 1 86 ? -2.477 -8.393 -3.533 1.00 97.75 86 LEU A N 1
ATOM 700 C CA . LEU A 1 86 ? -2.066 -9.042 -2.285 1.00 97.75 86 LEU A CA 1
ATOM 701 C C . LEU A 1 86 ? -1.715 -8.038 -1.179 1.00 97.75 86 LEU A C 1
ATOM 703 O O . LEU A 1 86 ? -2.121 -8.240 -0.040 1.00 97.75 86 LEU A O 1
ATOM 707 N N . GLN A 1 87 ? -1.026 -6.941 -1.495 1.00 97.38 87 GLN A N 1
ATOM 708 C CA . GLN A 1 87 ? -0.764 -5.860 -0.540 1.00 97.38 87 GLN A CA 1
ATOM 709 C C . GLN A 1 87 ? -2.076 -5.244 -0.038 1.00 97.38 87 GLN A C 1
ATOM 711 O O . GLN A 1 87 ? -2.280 -5.078 1.158 1.00 97.38 87 GLN A O 1
ATOM 716 N N . THR A 1 88 ? -3.032 -4.959 -0.919 1.00 97.12 88 THR A N 1
ATOM 717 C CA . THR A 1 88 ? -4.314 -4.382 -0.486 1.00 97.12 88 THR A CA 1
ATOM 718 C C . THR A 1 88 ? -5.131 -5.331 0.379 1.00 97.12 88 THR A C 1
ATOM 720 O O . THR A 1 88 ? -5.740 -4.889 1.354 1.00 97.12 88 THR A O 1
ATOM 723 N N . LEU A 1 89 ? -5.084 -6.634 0.092 1.00 96.94 89 LEU A N 1
ATOM 724 C CA . LEU A 1 89 ? -5.640 -7.649 0.981 1.00 96.94 89 LEU A CA 1
ATOM 725 C C . LEU A 1 89 ? -4.892 -7.702 2.316 1.00 96.94 89 LEU A C 1
ATOM 727 O O . LEU A 1 89 ? -5.530 -7.845 3.352 1.00 96.94 89 LEU A O 1
ATOM 731 N N . ALA A 1 90 ? -3.570 -7.541 2.318 1.00 97.62 90 ALA A N 1
ATOM 732 C CA . ALA A 1 90 ? -2.762 -7.524 3.532 1.00 97.62 90 ALA A CA 1
ATOM 733 C C . ALA A 1 90 ? -3.064 -6.308 4.422 1.00 97.62 90 ALA A C 1
ATOM 735 O O . ALA A 1 90 ? -3.205 -6.473 5.630 1.00 97.62 90 ALA A O 1
ATOM 736 N N . ILE A 1 91 ? -3.246 -5.115 3.843 1.00 96.75 91 ILE A N 1
ATOM 737 C CA . ILE A 1 91 ? -3.748 -3.920 4.547 1.00 96.75 91 ILE A CA 1
ATOM 738 C C . ILE A 1 91 ? -5.133 -4.171 5.160 1.00 96.75 91 ILE A C 1
ATOM 740 O O . ILE A 1 91 ? -5.405 -3.716 6.271 1.00 96.75 91 ILE A O 1
ATOM 744 N N . LEU A 1 92 ? -6.012 -4.880 4.443 1.00 96.38 92 LEU A N 1
ATOM 745 C CA . LEU A 1 92 ? -7.373 -5.178 4.889 1.00 96.38 92 LEU A CA 1
ATOM 746 C C . LEU A 1 92 ? -7.423 -6.288 5.953 1.00 96.38 92 LEU A C 1
ATOM 748 O O . LEU A 1 92 ? -8.279 -6.242 6.831 1.00 96.38 92 LEU A O 1
ATOM 752 N N . ALA A 1 93 ? -6.521 -7.269 5.898 1.00 96.50 93 ALA A N 1
ATOM 753 C CA . ALA A 1 93 ? -6.570 -8.481 6.716 1.00 96.50 93 ALA A CA 1
ATOM 754 C C . ALA A 1 93 ? -6.697 -8.230 8.233 1.00 96.50 93 ALA A C 1
ATOM 756 O O . ALA A 1 93 ? -7.502 -8.912 8.866 1.00 96.50 93 ALA A O 1
ATOM 757 N N . PRO A 1 94 ? -6.008 -7.247 8.845 1.00 95.69 94 PRO A N 1
ATOM 758 C CA . PRO A 1 94 ? -6.196 -6.914 10.257 1.00 95.69 94 PRO A CA 1
ATOM 759 C C . PRO A 1 94 ? -7.633 -6.535 10.639 1.00 95.69 94 PRO A C 1
ATOM 761 O O . PRO A 1 94 ? -8.015 -6.721 11.792 1.00 95.69 94 PRO A O 1
ATOM 764 N N . PHE A 1 95 ? -8.431 -6.039 9.692 1.00 93.19 95 PHE A N 1
ATOM 765 C CA . PHE A 1 95 ? -9.813 -5.589 9.879 1.00 93.19 95 PHE A CA 1
ATOM 766 C C . PHE A 1 95 ? -10.861 -6.679 9.587 1.00 93.19 95 PHE A C 1
ATOM 768 O O . PHE A 1 95 ? -12.024 -6.354 9.353 1.00 93.19 95 PHE A O 1
ATOM 775 N N . TYR A 1 96 ? -10.479 -7.963 9.583 1.00 91.75 96 TYR A N 1
ATOM 776 C CA . TYR A 1 96 ? -11.374 -9.091 9.269 1.00 91.75 96 TYR A CA 1
ATOM 777 C C . TYR A 1 96 ? -12.631 -9.174 10.158 1.00 91.75 96 TYR A C 1
ATOM 779 O O . TYR A 1 96 ? -13.664 -9.685 9.734 1.00 91.75 96 TYR A O 1
ATOM 787 N N . ASP A 1 97 ? -12.547 -8.663 11.382 1.00 88.75 97 ASP A N 1
ATOM 788 C CA . ASP A 1 97 ? -13.615 -8.589 12.383 1.00 88.75 97 ASP A CA 1
ATOM 789 C C . ASP A 1 97 ? -14.509 -7.346 12.239 1.00 88.75 97 ASP A C 1
ATOM 791 O O . ASP A 1 97 ? -15.601 -7.302 12.801 1.00 88.75 97 ASP A O 1
ATOM 795 N N . HIS A 1 98 ? -14.086 -6.356 11.450 1.00 86.06 98 HIS A N 1
ATOM 796 C CA . HIS A 1 98 ? -14.803 -5.100 11.204 1.00 86.06 98 HIS A CA 1
ATOM 797 C C . HIS A 1 98 ? -15.100 -4.879 9.711 1.00 86.06 98 HIS A C 1
ATOM 799 O O . HIS A 1 98 ? -15.169 -3.742 9.232 1.00 86.06 98 HIS A O 1
ATOM 805 N N . LEU A 1 99 ? -15.282 -5.965 8.951 1.00 87.06 99 LEU A N 1
ATOM 806 C CA . LEU A 1 99 ? -15.596 -5.892 7.526 1.00 87.06 99 LEU A CA 1
ATOM 807 C C . LEU A 1 99 ? -16.988 -5.286 7.306 1.00 87.06 99 LEU A C 1
ATOM 809 O O . LEU A 1 99 ? -18.018 -5.920 7.523 1.00 87.06 99 LEU A O 1
ATOM 813 N N . SER A 1 100 ? -17.013 -4.046 6.822 1.00 88.31 100 SER A N 1
ATOM 814 C CA . SER A 1 100 ? -18.222 -3.347 6.390 1.00 88.31 100 SER A CA 1
ATOM 815 C C . SER A 1 100 ? -18.149 -3.000 4.903 1.00 88.31 100 SER A C 1
ATOM 817 O O . SER A 1 100 ? -17.069 -2.962 4.308 1.00 88.31 100 SER A O 1
ATOM 819 N N . LYS A 1 101 ? -19.301 -2.689 4.288 1.00 89.19 101 LYS A N 1
ATOM 820 C CA . LYS A 1 101 ? -19.354 -2.196 2.895 1.00 89.19 101 LYS A CA 1
ATOM 821 C C . LYS A 1 101 ? -18.472 -0.956 2.703 1.00 89.19 101 LYS A C 1
ATOM 823 O O . LYS A 1 101 ? -17.838 -0.814 1.665 1.00 89.19 101 LYS A O 1
ATOM 828 N N . THR A 1 102 ? -18.397 -0.102 3.723 1.00 89.50 102 THR A N 1
ATOM 829 C CA . THR A 1 102 ? -17.560 1.103 3.748 1.00 89.50 102 THR A CA 1
ATOM 830 C C . THR A 1 102 ? -16.075 0.756 3.709 1.00 89.50 102 THR A C 1
ATOM 832 O O . THR A 1 102 ? -15.352 1.280 2.866 1.00 89.50 102 THR A O 1
ATOM 835 N N . VAL A 1 103 ? -15.626 -0.172 4.562 1.00 90.38 103 VAL A N 1
ATOM 836 C CA . VAL A 1 103 ? -14.229 -0.640 4.581 1.00 90.38 103 VAL A CA 1
ATOM 837 C C . VAL A 1 103 ? -13.867 -1.304 3.251 1.00 90.38 103 VAL A C 1
ATOM 839 O O . VAL A 1 103 ? -12.845 -0.961 2.664 1.00 90.38 103 VAL A O 1
ATOM 842 N N . ALA A 1 104 ? -14.735 -2.172 2.719 1.00 91.31 104 ALA A N 1
ATOM 843 C CA . ALA A 1 104 ? -14.520 -2.823 1.425 1.00 91.31 104 ALA A CA 1
ATOM 844 C C . ALA A 1 104 ? -14.409 -1.813 0.267 1.00 91.31 104 ALA A C 1
ATOM 846 O O . ALA A 1 104 ? -13.538 -1.944 -0.594 1.00 91.31 104 ALA A O 1
ATOM 847 N N . PHE A 1 105 ? -15.255 -0.778 0.263 1.00 91.25 105 PHE A N 1
ATOM 848 C CA . PHE A 1 105 ? -15.189 0.303 -0.719 1.00 91.25 105 PHE A CA 1
ATOM 849 C C . PHE A 1 105 ? -13.894 1.118 -0.588 1.00 91.25 105 PHE A C 1
ATOM 851 O O . PHE A 1 105 ? -13.257 1.424 -1.596 1.00 91.25 105 PHE A O 1
ATOM 858 N N . GLY A 1 106 ? -13.455 1.398 0.644 1.00 91.94 106 GLY A N 1
ATOM 859 C CA . GLY A 1 106 ? -12.164 2.029 0.913 1.00 91.94 106 GLY A CA 1
ATOM 860 C C . GLY A 1 106 ? -10.989 1.210 0.384 1.00 91.94 106 GLY A C 1
ATOM 861 O O . GLY A 1 106 ? -10.148 1.749 -0.332 1.00 91.94 106 GLY A O 1
ATOM 862 N N . THR A 1 107 ? -10.966 -0.101 0.644 1.00 94.06 107 THR A N 1
ATOM 863 C CA . THR A 1 107 ? -9.939 -1.006 0.101 1.00 94.06 107 THR A CA 1
ATOM 864 C C . THR A 1 107 ? -9.927 -0.997 -1.422 1.00 94.06 107 THR A C 1
ATOM 866 O O . THR A 1 107 ? -8.854 -0.912 -2.021 1.00 94.06 107 THR A O 1
ATOM 869 N N . LEU A 1 108 ? -11.102 -1.054 -2.057 1.00 95.88 108 LEU A N 1
ATOM 870 C CA . LEU A 1 108 ? -11.213 -1.039 -3.514 1.00 95.88 108 LEU A CA 1
ATOM 871 C C . LEU A 1 108 ? -10.662 0.265 -4.109 1.00 95.88 108 LEU A C 1
ATOM 873 O O . LEU A 1 108 ? -9.899 0.225 -5.074 1.00 95.88 108 LEU A O 1
ATOM 877 N N . ILE A 1 109 ? -10.996 1.415 -3.521 1.00 95.44 109 ILE A N 1
ATOM 878 C CA . ILE A 1 109 ? -10.460 2.711 -3.957 1.00 95.44 109 ILE A CA 1
ATOM 879 C C . ILE A 1 109 ? -8.939 2.740 -3.810 1.00 95.44 109 ILE A C 1
ATOM 881 O O . ILE A 1 109 ? -8.237 3.119 -4.750 1.00 95.44 109 ILE A O 1
ATOM 885 N N . SER A 1 110 ? -8.412 2.318 -2.663 1.00 95.00 110 SER A N 1
ATOM 886 C CA . SER A 1 110 ? -6.969 2.309 -2.420 1.00 95.00 110 SER A CA 1
ATOM 887 C C . SER A 1 110 ? -6.232 1.384 -3.382 1.00 95.00 110 SER A C 1
ATOM 889 O O . SER A 1 110 ? -5.193 1.776 -3.910 1.00 95.00 110 SER A O 1
ATOM 891 N N . PHE A 1 111 ? -6.806 0.224 -3.707 1.00 96.75 111 PHE A N 1
ATOM 892 C CA . PHE A 1 111 ? -6.295 -0.669 -4.745 1.00 96.75 111 PHE A CA 1
ATOM 893 C C . PHE A 1 111 ? -6.201 0.007 -6.114 1.00 96.75 111 PHE A C 1
ATOM 895 O O . PHE A 1 111 ? -5.141 -0.028 -6.745 1.00 96.75 111 PHE A O 1
ATOM 902 N N . LEU A 1 112 ? -7.264 0.683 -6.554 1.00 97.12 112 LEU A N 1
ATOM 903 C CA . LEU A 1 112 ? -7.263 1.406 -7.829 1.00 97.12 112 LEU A CA 1
ATOM 904 C C . LEU A 1 112 ? -6.230 2.539 -7.845 1.00 97.12 112 LEU A C 1
ATOM 906 O O . LEU A 1 112 ? -5.552 2.753 -8.851 1.00 97.12 112 LEU A O 1
ATOM 910 N N . ILE A 1 113 ? -6.068 3.249 -6.729 1.00 96.56 113 ILE A N 1
ATOM 911 C CA . ILE A 1 113 ? -5.092 4.336 -6.612 1.00 96.56 113 ILE A CA 1
ATOM 912 C C . ILE A 1 113 ? -3.655 3.803 -6.617 1.00 96.56 113 ILE A C 1
ATOM 914 O O . ILE A 1 113 ? -2.786 4.405 -7.255 1.00 96.56 113 ILE A O 1
ATOM 918 N N . PHE A 1 114 ? -3.394 2.680 -5.951 1.00 96.19 114 PHE A N 1
ATOM 919 C CA . PHE A 1 114 ? -2.093 2.016 -5.989 1.00 96.19 114 PHE A CA 1
ATOM 920 C C . PHE A 1 114 ? -1.762 1.545 -7.404 1.00 96.19 114 PHE A C 1
ATOM 922 O O . PHE A 1 114 ? -0.695 1.880 -7.922 1.00 96.19 114 PHE A O 1
ATOM 929 N N . LEU A 1 115 ? -2.701 0.875 -8.078 1.00 95.44 115 LEU A N 1
ATOM 930 C CA . LEU A 1 115 ? -2.550 0.502 -9.486 1.00 95.44 115 LEU A CA 1
ATOM 931 C C . LEU A 1 115 ? -2.229 1.709 -10.367 1.00 95.44 115 LEU A C 1
ATOM 933 O O . LEU A 1 115 ? -1.302 1.649 -11.174 1.00 95.44 115 LEU A O 1
ATOM 937 N N . LEU A 1 116 ? -2.948 2.818 -10.185 1.00 94.25 116 LEU A N 1
ATOM 938 C CA . LEU A 1 116 ? -2.704 4.049 -10.931 1.00 94.25 116 LEU A CA 1
ATOM 939 C C . LEU A 1 116 ? -1.303 4.615 -10.657 1.00 94.25 116 LEU A C 1
ATOM 941 O O . LEU A 1 116 ? -0.623 5.046 -11.588 1.00 94.25 116 LEU A O 1
ATOM 945 N N . GLY A 1 117 ? -0.858 4.603 -9.398 1.00 91.62 117 GLY A N 1
ATOM 946 C CA . GLY A 1 117 ? 0.484 5.038 -9.010 1.00 91.62 117 GLY A CA 1
ATOM 947 C C . GLY A 1 117 ? 1.580 4.244 -9.718 1.00 91.62 117 GLY A C 1
ATOM 948 O O . GLY A 1 117 ? 2.511 4.836 -10.266 1.00 91.62 117 GLY A O 1
ATOM 949 N N . ILE A 1 118 ? 1.434 2.920 -9.770 1.00 91.75 118 ILE A N 1
ATOM 950 C CA . ILE A 1 118 ? 2.387 2.035 -10.449 1.00 91.75 118 ILE A CA 1
ATOM 951 C C . ILE A 1 118 ? 2.324 2.197 -11.962 1.00 91.75 118 ILE A C 1
ATOM 953 O O . ILE A 1 118 ? 3.371 2.296 -12.597 1.00 91.75 118 ILE A O 1
ATOM 957 N N . TYR A 1 119 ? 1.125 2.275 -12.539 1.00 91.75 119 TYR A N 1
ATOM 958 C CA . TYR A 1 119 ? 0.948 2.483 -13.974 1.00 91.75 119 TYR A CA 1
ATOM 959 C C . TYR A 1 119 ? 1.632 3.772 -14.444 1.00 91.75 119 TYR A C 1
ATOM 961 O O . TYR A 1 119 ? 2.420 3.742 -15.386 1.00 91.75 119 TYR A O 1
ATOM 969 N N . ILE A 1 120 ? 1.409 4.890 -13.746 1.00 89.19 120 ILE A N 1
ATOM 970 C CA . ILE A 1 120 ? 2.053 6.171 -14.068 1.00 89.19 120 ILE A CA 1
ATOM 971 C C . ILE A 1 120 ? 3.569 6.088 -13.849 1.00 89.19 120 ILE A C 1
ATOM 973 O O . ILE A 1 120 ? 4.336 6.574 -14.680 1.00 89.19 120 ILE A O 1
ATOM 977 N N . GLY A 1 121 ? 4.010 5.482 -12.743 1.00 87.00 121 GLY A N 1
ATOM 978 C CA . GLY A 1 121 ? 5.430 5.312 -12.438 1.00 87.00 121 GLY A CA 1
ATOM 979 C C . GLY A 1 121 ? 6.174 4.512 -13.505 1.00 87.00 121 GLY A C 1
ATOM 980 O O . GLY A 1 121 ? 7.279 4.883 -13.898 1.00 87.00 121 GLY A O 1
ATOM 981 N N . ARG A 1 122 ? 5.541 3.452 -14.013 1.00 87.31 122 ARG A N 1
ATOM 982 C CA . ARG A 1 122 ? 6.082 2.604 -15.077 1.00 87.31 122 ARG A CA 1
ATOM 983 C C . ARG A 1 122 ? 6.037 3.235 -16.445 1.00 87.31 122 ARG A C 1
ATOM 985 O O . ARG A 1 122 ? 7.054 3.229 -17.119 1.00 87.31 122 ARG A O 1
ATOM 992 N N . ALA A 1 123 ? 4.914 3.839 -16.819 1.00 86.38 123 ALA A N 1
ATOM 993 C CA . ALA A 1 123 ? 4.829 4.583 -18.068 1.00 86.38 123 ALA A CA 1
ATOM 994 C C . ALA A 1 123 ? 5.920 5.664 -18.130 1.00 86.38 123 ALA A C 1
ATOM 996 O O . ALA A 1 123 ? 6.494 5.913 -19.184 1.00 86.38 123 ALA A O 1
ATOM 997 N N . GLU A 1 124 ? 6.256 6.286 -16.997 1.00 85.62 124 GLU A N 1
ATOM 998 C CA . GLU A 1 124 ? 7.383 7.212 -16.936 1.00 85.62 124 GLU A CA 1
ATOM 999 C C . GLU A 1 124 ? 8.736 6.506 -17.071 1.00 85.62 124 GLU A C 1
ATOM 1001 O O . GLU A 1 124 ? 9.600 6.999 -17.785 1.00 85.62 124 GLU A O 1
ATOM 1006 N N . PHE A 1 125 ? 8.933 5.374 -16.395 1.00 84.69 125 PHE A N 1
ATOM 1007 C CA . PHE A 1 125 ? 10.176 4.604 -16.455 1.00 84.69 125 PHE A CA 1
ATOM 1008 C C . PHE A 1 125 ? 10.471 4.076 -17.867 1.00 84.69 125 PHE A C 1
ATOM 1010 O O . PHE A 1 125 ? 11.588 4.246 -18.353 1.00 84.69 125 PHE A O 1
ATOM 1017 N N . ASP A 1 126 ? 9.467 3.517 -18.543 1.00 83.25 126 ASP A N 1
ATOM 1018 C CA . ASP A 1 126 ? 9.591 2.918 -19.877 1.00 83.25 126 ASP A CA 1
ATOM 1019 C C . ASP A 1 126 ? 9.870 3.972 -20.963 1.00 83.25 126 ASP A C 1
ATOM 1021 O O . ASP A 1 126 ? 10.556 3.701 -21.945 1.00 83.25 126 ASP A O 1
ATOM 1025 N N . ASN A 1 127 ? 9.407 5.211 -20.764 1.00 81.94 127 ASN A N 1
ATOM 1026 C CA . ASN A 1 127 ? 9.621 6.324 -21.694 1.00 81.94 127 ASN A CA 1
ATOM 1027 C C . ASN A 1 127 ? 10.985 7.024 -21.525 1.00 81.94 127 ASN A C 1
ATOM 1029 O O . ASN A 1 127 ? 11.219 8.085 -22.115 1.00 81.94 127 ASN A O 1
ATOM 1033 N N . MET A 1 128 ? 11.895 6.493 -20.700 1.00 81.88 128 MET A N 1
ATOM 1034 C CA . MET A 1 128 ? 13.146 7.166 -20.349 1.00 81.88 128 MET A CA 1
ATOM 1035 C C . MET A 1 128 ? 14.390 6.347 -20.694 1.00 81.88 128 MET A C 1
ATOM 1037 O O . MET A 1 128 ? 14.607 5.260 -20.180 1.00 81.88 128 MET A O 1
ATOM 1041 N N . LEU A 1 129 ? 15.306 6.961 -21.456 1.00 72.25 129 LEU A N 1
ATOM 1042 C CA . LEU A 1 129 ? 16.627 6.393 -21.776 1.00 72.25 129 LEU A CA 1
ATOM 1043 C C . LEU A 1 129 ? 17.567 6.277 -20.557 1.00 72.25 129 LEU A C 1
ATOM 1045 O O . LEU A 1 129 ? 18.578 5.585 -20.612 1.00 72.25 129 LEU A O 1
ATOM 1049 N N . LYS A 1 130 ? 17.272 6.982 -19.456 1.00 80.69 130 LYS A N 1
ATOM 1050 C CA . LYS A 1 130 ? 18.053 6.950 -18.210 1.00 80.69 130 LYS A CA 1
ATOM 1051 C C . LYS A 1 130 ? 17.123 6.975 -17.005 1.00 80.69 130 LYS A C 1
ATOM 1053 O O . LYS A 1 130 ? 16.229 7.818 -16.931 1.00 80.69 130 LYS A O 1
ATOM 1058 N N . ILE A 1 131 ? 17.405 6.122 -16.021 1.00 79.31 131 ILE A N 1
ATOM 1059 C CA . ILE A 1 131 ? 16.659 6.053 -14.762 1.00 79.31 131 ILE A CA 1
ATOM 1060 C C . ILE A 1 131 ? 16.820 7.377 -14.001 1.00 79.31 131 ILE A C 1
ATOM 1062 O O . ILE A 1 131 ? 17.902 7.698 -13.508 1.00 79.31 131 ILE A O 1
ATOM 1066 N N . LYS A 1 132 ? 15.739 8.158 -13.887 1.00 85.62 132 LYS A N 1
ATOM 1067 C CA . LYS A 1 132 ? 15.684 9.355 -13.029 1.00 85.62 132 LYS A CA 1
ATOM 1068 C C . LYS A 1 132 ? 14.799 9.069 -11.819 1.00 85.62 132 LYS A C 1
ATOM 1070 O O . LYS A 1 132 ? 13.621 9.423 -11.822 1.00 85.62 132 LYS A O 1
ATOM 1075 N N . PHE A 1 133 ? 15.392 8.465 -10.785 1.00 86.19 133 PHE A N 1
ATOM 1076 C CA . PHE A 1 133 ? 14.709 8.047 -9.551 1.00 86.19 133 PHE A CA 1
ATOM 1077 C C . PHE A 1 133 ? 13.748 9.121 -9.025 1.00 86.19 133 PHE A C 1
ATOM 1079 O O . PHE A 1 133 ? 12.550 8.893 -8.927 1.00 86.19 133 PHE A O 1
ATOM 1086 N N . TRP A 1 134 ? 14.249 10.343 -8.828 1.00 88.75 134 TRP A N 1
ATOM 1087 C CA . TRP A 1 134 ? 13.475 11.457 -8.275 1.00 88.75 134 TRP A CA 1
ATOM 1088 C C . TRP A 1 134 ? 12.211 11.813 -9.068 1.00 88.75 134 TRP A C 1
ATOM 1090 O O . TRP A 1 134 ? 11.198 12.207 -8.493 1.00 88.75 134 TRP A O 1
ATOM 1100 N N . ARG A 1 135 ? 12.256 11.679 -10.396 1.00 87.06 135 ARG A N 1
ATOM 1101 C CA . ARG A 1 135 ? 11.127 12.013 -11.270 1.00 87.06 135 ARG A CA 1
ATOM 1102 C C . ARG A 1 135 ? 10.026 10.959 -11.176 1.00 87.06 135 ARG A C 1
ATOM 1104 O O . ARG A 1 135 ? 8.857 11.326 -11.115 1.00 87.06 135 ARG A O 1
ATOM 1111 N N . ILE A 1 136 ? 10.405 9.686 -11.104 1.00 88.62 136 ILE A N 1
ATOM 1112 C CA . ILE A 1 136 ? 9.470 8.568 -10.935 1.00 88.62 136 ILE A CA 1
ATOM 1113 C C . ILE A 1 136 ? 8.857 8.618 -9.535 1.00 88.62 136 ILE A C 1
ATOM 1115 O O . ILE A 1 136 ? 7.635 8.622 -9.408 1.00 88.62 136 ILE A O 1
ATOM 1119 N N . SER A 1 137 ? 9.672 8.801 -8.490 1.00 89.25 137 SER A N 1
ATOM 1120 C CA . SER A 1 137 ? 9.189 8.920 -7.108 1.00 89.25 137 SER A CA 1
ATOM 1121 C C . SER A 1 137 ? 8.161 10.041 -6.948 1.00 89.25 137 SER A C 1
ATOM 1123 O O . SER A 1 137 ? 7.122 9.832 -6.327 1.00 89.25 137 SER A O 1
ATOM 1125 N N . LYS A 1 138 ? 8.391 11.206 -7.571 1.00 90.94 138 LYS A N 1
ATOM 1126 C CA . LYS A 1 138 ? 7.450 12.340 -7.557 1.00 90.94 138 LYS A CA 1
ATOM 1127 C C . LYS A 1 138 ? 6.107 12.058 -8.232 1.00 90.94 138 LYS A C 1
ATOM 1129 O O . LYS A 1 138 ? 5.143 12.753 -7.930 1.00 90.94 138 LYS A O 1
ATOM 1134 N N . LYS A 1 139 ? 6.029 11.084 -9.140 1.00 89.62 139 LYS A N 1
ATOM 1135 C CA . LYS A 1 139 ? 4.772 10.696 -9.796 1.00 89.62 139 LYS A CA 1
ATOM 1136 C C . LYS A 1 139 ? 4.078 9.539 -9.075 1.00 89.62 139 LYS A C 1
ATOM 1138 O O . LYS A 1 139 ? 2.857 9.561 -8.936 1.00 89.62 139 LYS A O 1
ATOM 1143 N N . THR A 1 140 ? 4.848 8.574 -8.581 1.00 91.12 140 THR A N 1
ATOM 1144 C CA . THR A 1 140 ? 4.338 7.360 -7.931 1.00 91.12 140 THR A CA 1
ATOM 1145 C C . THR A 1 140 ? 3.920 7.602 -6.480 1.00 91.12 140 THR A C 1
ATOM 1147 O O . THR A 1 140 ? 2.801 7.260 -6.093 1.00 91.12 140 THR A O 1
ATOM 1150 N N . LEU A 1 141 ? 4.796 8.205 -5.662 1.00 93.38 141 LEU A N 1
ATOM 1151 C CA . LEU A 1 141 ? 4.587 8.306 -4.213 1.00 93.38 141 LEU A CA 1
ATOM 1152 C C . LEU A 1 141 ? 3.333 9.098 -3.827 1.00 93.38 141 LEU A C 1
ATOM 1154 O O . LEU A 1 141 ? 2.613 8.619 -2.957 1.00 93.38 141 LEU A O 1
ATOM 1158 N N . PRO A 1 142 ? 2.990 10.242 -4.458 1.00 95.00 142 PRO A N 1
ATOM 1159 C CA . PRO A 1 142 ? 1.773 10.966 -4.091 1.00 95.00 142 PRO A CA 1
ATOM 1160 C C . PRO A 1 142 ? 0.501 10.133 -4.261 1.00 95.00 142 PRO A C 1
ATOM 1162 O O . PRO A 1 142 ? -0.435 10.279 -3.480 1.00 95.00 142 PRO A O 1
ATOM 1165 N N . LYS A 1 143 ? 0.464 9.229 -5.250 1.00 94.12 143 LYS A N 1
ATOM 1166 C CA . LYS A 1 143 ? -0.667 8.315 -5.449 1.00 94.12 143 LYS A CA 1
ATOM 1167 C C . LYS A 1 143 ? -0.708 7.260 -4.351 1.00 94.12 143 LYS A C 1
ATOM 1169 O O . LYS A 1 143 ? -1.751 7.083 -3.738 1.00 94.12 143 LYS A O 1
ATOM 1174 N N . ALA A 1 144 ? 0.420 6.632 -4.033 1.00 94.50 144 ALA A N 1
ATOM 1175 C CA . ALA A 1 144 ? 0.485 5.668 -2.936 1.00 94.50 144 ALA A CA 1
ATOM 1176 C C . ALA A 1 144 ? 0.115 6.303 -1.579 1.00 94.50 144 ALA A C 1
ATOM 1178 O O . ALA A 1 144 ? -0.683 5.747 -0.830 1.00 94.50 144 ALA A O 1
ATOM 1179 N N . ILE A 1 145 ? 0.601 7.515 -1.299 1.00 96.88 145 ILE A N 1
ATOM 1180 C CA . ILE A 1 145 ? 0.226 8.279 -0.101 1.00 96.88 145 ILE A CA 1
ATOM 1181 C C . ILE A 1 145 ? -1.277 8.569 -0.096 1.00 96.88 145 ILE A C 1
ATOM 1183 O O . ILE A 1 145 ? -1.928 8.352 0.921 1.00 96.88 145 ILE A O 1
ATOM 1187 N N . ALA A 1 146 ? -1.850 9.004 -1.223 1.00 96.19 146 ALA A N 1
ATOM 1188 C CA . ALA A 1 146 ? -3.287 9.246 -1.328 1.00 96.19 146 ALA A CA 1
ATOM 1189 C C . ALA A 1 146 ? -4.112 7.970 -1.094 1.00 96.19 146 ALA A C 1
ATOM 1191 O O . ALA A 1 146 ? -5.125 8.023 -0.403 1.00 96.19 146 ALA A O 1
ATOM 1192 N N . GLY A 1 147 ? -3.672 6.824 -1.622 1.00 95.19 147 GLY A N 1
ATOM 1193 C CA . GLY A 1 147 ? -4.346 5.542 -1.419 1.00 95.19 147 GLY A CA 1
ATOM 1194 C C . GLY A 1 147 ? -4.331 5.100 0.045 1.00 95.19 147 GLY A C 1
ATOM 1195 O O . GLY A 1 147 ? -5.362 4.665 0.554 1.00 95.19 147 GLY A O 1
ATOM 1196 N N . LEU A 1 148 ? -3.205 5.280 0.746 1.00 96.50 148 LEU A N 1
ATOM 1197 C CA . LEU A 1 148 ? -3.115 5.027 2.188 1.00 96.50 148 LEU A CA 1
ATOM 1198 C C . LEU A 1 148 ? -3.963 6.014 2.993 1.00 96.50 148 LEU A C 1
ATOM 1200 O O . LEU A 1 148 ? -4.692 5.598 3.885 1.00 96.50 148 LEU A O 1
ATOM 1204 N N . ALA A 1 149 ? -3.897 7.308 2.675 1.00 95.88 149 ALA A N 1
ATOM 1205 C CA . ALA A 1 149 ? -4.656 8.340 3.374 1.00 95.88 149 ALA A CA 1
ATOM 1206 C C . ALA A 1 149 ? -6.166 8.101 3.250 1.00 95.88 149 ALA A C 1
ATOM 1208 O O . ALA A 1 149 ? -6.868 8.107 4.256 1.00 95.88 149 ALA A O 1
ATOM 1209 N N . LEU A 1 150 ? -6.652 7.814 2.038 1.00 94.38 150 LEU A N 1
ATOM 1210 C CA . LEU A 1 150 ? -8.060 7.498 1.800 1.00 94.38 150 LEU A CA 1
ATOM 1211 C C . LEU A 1 150 ? -8.487 6.218 2.512 1.00 94.38 150 LEU A C 1
ATOM 1213 O O . LEU A 1 150 ? -9.547 6.215 3.136 1.00 94.38 150 LEU A O 1
ATOM 1217 N N . PHE A 1 151 ? -7.660 5.167 2.476 1.00 95.19 151 PHE A N 1
ATOM 1218 C CA . PHE A 1 151 ? -7.927 3.950 3.242 1.00 95.19 151 PHE A CA 1
ATOM 1219 C C . PHE A 1 151 ? -8.093 4.277 4.726 1.00 95.19 151 PHE A C 1
ATOM 1221 O O . PHE A 1 151 ? -9.127 3.972 5.315 1.00 95.19 151 PHE A O 1
ATOM 1228 N N . SER A 1 152 ? -7.105 4.959 5.313 1.00 94.69 152 SER A N 1
ATOM 1229 C CA . SER A 1 152 ? -7.110 5.325 6.727 1.00 94.69 152 SER A CA 1
ATOM 1230 C C . SER A 1 152 ? -8.320 6.161 7.105 1.00 94.69 152 SER A C 1
ATOM 1232 O O . SER A 1 152 ? -8.950 5.879 8.119 1.00 94.69 152 SER A O 1
ATOM 1234 N N . SER A 1 153 ? -8.677 7.161 6.297 1.00 92.69 153 SER A N 1
ATOM 1235 C CA . SER A 1 153 ? -9.843 8.008 6.553 1.00 92.69 153 SER A CA 1
ATOM 1236 C C . SER A 1 153 ? -11.148 7.216 6.513 1.00 92.69 153 SER A C 1
ATOM 1238 O O . SER A 1 153 ? -11.972 7.351 7.416 1.00 92.69 153 SER A O 1
ATOM 1240 N N . ILE A 1 154 ? -11.337 6.371 5.497 1.00 92.12 154 ILE A N 1
ATOM 1241 C CA . ILE A 1 154 ? -12.568 5.588 5.331 1.00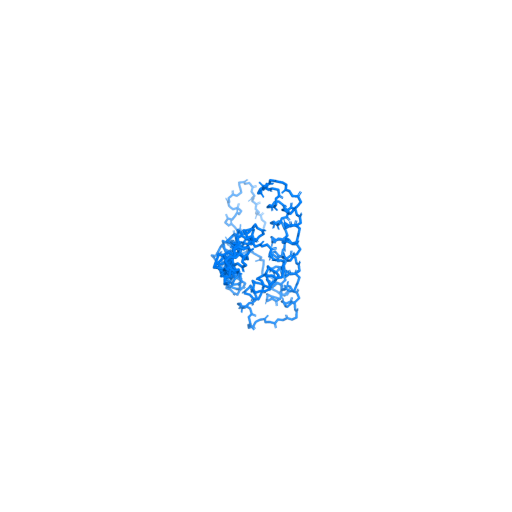 92.12 154 ILE A CA 1
ATOM 1242 C C . ILE A 1 154 ? -12.700 4.547 6.441 1.00 92.12 154 ILE A C 1
ATOM 1244 O O . ILE A 1 154 ? -13.782 4.376 6.998 1.00 92.12 154 ILE A O 1
ATOM 1248 N N . VAL A 1 155 ? -11.607 3.867 6.782 1.00 92.25 155 VAL A N 1
ATOM 1249 C CA . VAL A 1 155 ? -11.601 2.846 7.833 1.00 92.25 155 VAL A CA 1
ATOM 1250 C C . VAL A 1 155 ? -11.765 3.465 9.213 1.00 92.25 155 VAL A C 1
ATOM 1252 O O . VAL A 1 155 ? -12.515 2.923 10.019 1.00 92.25 155 VAL A O 1
ATOM 1255 N N . TYR A 1 156 ? -11.146 4.620 9.467 1.00 90.12 156 TYR A N 1
ATOM 1256 C CA . TYR A 1 156 ? -11.379 5.380 10.691 1.00 90.12 156 TYR A CA 1
ATOM 1257 C C . TYR A 1 156 ? -12.871 5.658 10.858 1.00 90.12 156 TYR A C 1
ATOM 1259 O O . TYR A 1 156 ? -13.463 5.184 11.818 1.00 90.12 156 TYR A O 1
ATOM 1267 N N . VAL A 1 157 ? -13.497 6.310 9.873 1.00 88.12 157 VAL A N 1
ATOM 1268 C CA . VAL A 1 157 ? -14.934 6.629 9.896 1.00 88.12 157 VAL A CA 1
ATOM 1269 C C . VAL A 1 157 ? -15.803 5.371 10.000 1.00 88.12 157 VAL A C 1
ATOM 1271 O O . VAL A 1 157 ? -16.798 5.358 10.722 1.00 88.12 157 VAL A O 1
ATOM 1274 N N . GLY A 1 158 ? -15.435 4.309 9.282 1.00 86.38 158 GLY A N 1
ATOM 1275 C CA . GLY A 1 158 ? -16.180 3.053 9.253 1.00 86.38 158 GLY A CA 1
ATOM 1276 C C . GLY A 1 158 ? -16.164 2.285 10.576 1.00 86.38 158 GLY A C 1
ATOM 1277 O O . GLY A 1 158 ? -17.098 1.528 10.823 1.00 86.38 158 GLY A O 1
ATOM 1278 N N . ILE A 1 159 ? -15.134 2.471 11.408 1.00 84.69 159 ILE A N 1
ATOM 1279 C CA . ILE A 1 159 ? -14.972 1.765 12.688 1.00 84.69 159 ILE A CA 1
ATOM 1280 C C . ILE A 1 159 ? -15.364 2.644 13.876 1.00 84.69 159 ILE A C 1
ATOM 1282 O O . ILE A 1 159 ? -16.043 2.160 14.777 1.00 84.69 159 ILE A O 1
ATOM 1286 N N . SER A 1 160 ? -14.960 3.917 13.902 1.00 76.56 160 SER A N 1
ATOM 1287 C CA . SER A 1 160 ? -15.266 4.817 15.022 1.00 76.56 160 SER A CA 1
ATOM 1288 C C . SER A 1 160 ? -16.723 5.286 15.031 1.00 76.56 160 SER A C 1
ATOM 1290 O O . SER A 1 160 ? -17.229 5.687 16.080 1.00 76.56 160 SER A O 1
ATOM 1292 N N . GLY A 1 161 ? -17.413 5.198 13.887 1.00 64.62 161 GLY A N 1
ATOM 1293 C CA . GLY A 1 161 ? -18.746 5.756 13.703 1.00 64.62 161 GLY A CA 1
ATOM 1294 C C . GLY A 1 161 ? -18.724 7.289 13.731 1.00 64.62 161 GLY A C 1
ATOM 1295 O O . GLY A 1 161 ? -17.897 7.925 14.377 1.00 64.62 161 GLY A O 1
ATOM 1296 N N . PHE A 1 162 ? -19.669 7.927 13.041 1.00 52.91 162 PHE A N 1
ATOM 1297 C CA . PHE A 1 162 ? -19.790 9.393 13.039 1.00 52.91 162 PHE A CA 1
ATOM 1298 C C . PHE A 1 162 ? -20.236 9.988 14.396 1.00 52.91 162 PHE A C 1
ATOM 1300 O O . PHE A 1 162 ? -20.335 11.207 14.516 1.00 52.91 162 PHE A O 1
ATOM 1307 N N . GLU A 1 163 ? -20.516 9.167 15.417 1.00 47.59 163 GLU A N 1
ATOM 1308 C CA . GLU A 1 163 ? -21.240 9.599 16.624 1.00 47.59 163 GLU A CA 1
ATOM 1309 C C . GLU A 1 163 ? -20.402 9.841 17.889 1.00 47.59 163 GLU A C 1
ATOM 1311 O O . GLU A 1 163 ? -20.957 10.285 18.898 1.00 47.59 163 GLU A O 1
ATOM 1316 N N . GLN A 1 164 ? -19.080 9.656 17.892 1.00 47.41 164 GLN A N 1
ATOM 1317 C CA . GLN A 1 164 ? -18.302 9.976 19.097 1.00 47.41 164 GLN A CA 1
ATOM 1318 C C . GLN A 1 164 ? -17.779 11.416 19.095 1.00 47.41 164 GLN A C 1
ATOM 1320 O O . GLN A 1 164 ? -16.731 11.741 18.545 1.00 47.41 164 GLN A O 1
ATOM 1325 N N . LYS A 1 165 ? -18.525 12.272 19.806 1.00 46.34 165 LYS A N 1
ATOM 1326 C CA . LYS A 1 165 ? -18.216 13.652 20.233 1.00 46.34 165 LYS A CA 1
ATOM 1327 C C . LYS A 1 165 ? -16.972 13.782 21.137 1.00 46.34 165 LYS A C 1
ATOM 1329 O O . LYS A 1 165 ? -16.939 14.645 22.012 1.00 46.34 165 LYS A O 1
ATOM 1334 N N . GLN A 1 166 ? -15.959 12.937 20.990 1.00 48.69 166 GLN A N 1
ATOM 1335 C CA . GLN A 1 166 ? -14.708 13.083 21.726 1.00 48.69 166 GLN A CA 1
ATOM 1336 C C . GLN A 1 166 ? -13.642 13.557 20.750 1.00 48.69 166 GLN A C 1
ATOM 1338 O O . GLN A 1 166 ? -13.202 12.830 19.866 1.00 48.69 166 GLN A O 1
ATOM 1343 N N . PHE A 1 167 ? -13.310 14.841 20.882 1.00 50.34 167 PHE A N 1
ATOM 1344 C CA . PHE A 1 167 ? -12.268 15.519 20.128 1.00 50.34 167 PHE A CA 1
ATOM 1345 C C . PHE A 1 167 ? -11.011 14.649 19.986 1.00 50.34 167 PHE A C 1
ATOM 1347 O O . PHE A 1 167 ? -10.581 13.982 20.923 1.00 50.34 167 PHE A O 1
ATOM 1354 N N . PHE A 1 168 ? -10.387 14.758 18.813 1.00 61.97 168 PHE A N 1
ATOM 1355 C CA . PHE A 1 168 ? -9.145 14.112 18.364 1.00 61.97 168 PHE A CA 1
ATOM 1356 C C . PHE A 1 168 ? -7.935 14.273 19.316 1.00 61.97 168 PHE A C 1
ATOM 1358 O O . PHE A 1 168 ? -6.885 13.669 19.110 1.00 61.97 168 PHE A O 1
ATOM 1365 N N . ILE A 1 169 ? -8.062 15.090 20.365 1.00 59.31 169 ILE A N 1
ATOM 1366 C CA . ILE A 1 169 ? -7.032 15.387 21.355 1.00 59.31 169 ILE A CA 1
ATOM 1367 C C . ILE A 1 169 ? -7.698 15.354 22.735 1.00 59.31 169 ILE A C 1
ATOM 1369 O O . ILE A 1 169 ? -8.650 16.094 22.980 1.00 59.31 169 ILE A O 1
ATOM 1373 N N . SER A 1 170 ? -7.199 14.520 23.654 1.00 63.12 170 SER A N 1
ATOM 1374 C CA . SER A 1 170 ? -7.628 14.598 25.057 1.00 63.12 170 SER A CA 1
ATOM 1375 C C . SER A 1 170 ? -7.311 15.991 25.611 1.00 63.12 170 SER A C 1
ATOM 1377 O O . SER A 1 170 ? -6.260 16.539 25.280 1.00 63.12 170 SER A O 1
ATOM 1379 N N . GLN A 1 171 ? -8.169 16.569 26.462 1.00 67.31 171 GLN A N 1
ATOM 1380 C CA . GLN A 1 171 ? -7.938 17.911 27.036 1.00 67.31 171 GLN A CA 1
ATOM 1381 C C . GLN A 1 171 ? -6.521 18.047 27.621 1.00 67.31 171 GLN A C 1
ATOM 1383 O O . GLN A 1 171 ? -5.814 19.000 27.317 1.00 67.31 171 GLN A O 1
ATOM 1388 N N . ASN A 1 172 ? -6.032 17.005 28.299 1.00 68.50 172 ASN A N 1
ATOM 1389 C CA . ASN A 1 172 ? -4.660 16.944 28.809 1.00 68.50 172 ASN A CA 1
ATOM 1390 C C . ASN A 1 172 ? -3.567 17.062 27.731 1.00 68.50 172 ASN A C 1
ATOM 1392 O O . ASN A 1 172 ? -2.496 17.609 27.991 1.00 68.50 172 ASN A O 1
ATOM 1396 N N . SER A 1 173 ? -3.783 16.510 26.537 1.00 73.56 173 SER A N 1
ATOM 1397 C CA . SER A 1 173 ? -2.820 16.611 25.431 1.00 73.56 173 SER A CA 1
ATOM 1398 C C . SER A 1 173 ? -2.906 17.975 24.750 1.00 73.56 173 SER A C 1
ATOM 1400 O O . SER A 1 173 ? -1.879 18.529 24.368 1.00 73.56 173 SER A O 1
ATOM 1402 N N . PHE A 1 174 ? -4.110 18.545 24.663 1.00 73.56 174 PHE A N 1
ATOM 1403 C CA . PHE A 1 174 ? -4.334 19.891 24.142 1.00 73.56 174 PHE A CA 1
ATOM 1404 C C . PHE A 1 174 ? -3.665 20.940 25.037 1.00 73.56 174 PHE A C 1
ATOM 1406 O O . PHE A 1 174 ? -2.888 21.759 24.553 1.00 73.56 174 PHE A O 1
ATOM 1413 N N . GLU A 1 175 ? -3.852 20.845 26.353 1.00 72.88 175 GLU A N 1
ATOM 1414 C CA . GLU A 1 175 ? -3.204 21.723 27.331 1.00 72.88 175 GLU A CA 1
ATOM 1415 C C . GLU A 1 175 ? -1.675 21.643 27.278 1.00 72.88 175 GLU A C 1
ATOM 1417 O O . GLU A 1 175 ? -0.994 22.659 27.407 1.00 72.88 175 GLU A O 1
ATOM 1422 N N . LYS A 1 176 ? -1.105 20.452 27.055 1.00 75.44 176 LYS A N 1
ATOM 1423 C CA . LYS A 1 176 ? 0.351 20.289 26.903 1.00 75.44 176 LYS A CA 1
ATOM 1424 C C . LYS A 1 176 ? 0.891 20.971 25.648 1.00 75.44 176 LYS A C 1
ATOM 1426 O O . LYS A 1 176 ? 1.974 21.546 25.705 1.00 75.44 176 LYS A O 1
ATOM 1431 N N . ILE A 1 177 ? 0.148 20.922 24.544 1.00 72.62 177 ILE A N 1
ATOM 1432 C CA . ILE A 1 177 ? 0.515 21.603 23.295 1.00 72.62 177 ILE A CA 1
ATOM 1433 C C . ILE A 1 177 ? 0.389 23.122 23.475 1.00 72.62 177 ILE A C 1
ATOM 1435 O O . ILE A 1 177 ? 1.297 23.858 23.097 1.00 72.62 177 ILE A O 1
ATOM 1439 N N . MET A 1 178 ? -0.682 23.587 24.123 1.00 69.25 178 MET A N 1
ATOM 1440 C CA . MET A 1 178 ? -0.930 25.014 24.351 1.00 69.25 178 MET A CA 1
ATOM 1441 C C . MET A 1 178 ? 0.058 25.647 25.338 1.00 69.25 178 MET A C 1
ATOM 1443 O O . MET A 1 178 ? 0.465 26.784 25.132 1.00 69.25 178 MET A O 1
ATOM 1447 N N . LYS A 1 179 ? 0.547 24.909 26.346 1.00 67.25 179 LYS A N 1
ATOM 1448 C CA . LYS A 1 179 ? 1.626 25.381 27.241 1.00 67.25 179 LYS A CA 1
ATOM 1449 C C . LYS A 1 179 ? 2.958 25.628 26.527 1.00 67.25 179 LYS A C 1
ATOM 1451 O O . LYS A 1 179 ? 3.805 26.337 27.059 1.00 67.25 179 LYS A O 1
ATOM 1456 N N . PHE A 1 180 ? 3.156 25.040 25.349 1.00 64.19 180 PHE A N 1
ATOM 1457 C CA . PHE A 1 180 ? 4.357 25.239 24.539 1.00 64.19 180 PHE A CA 1
ATOM 1458 C C . PHE A 1 180 ? 4.223 26.415 23.554 1.00 64.19 180 PHE A C 1
ATOM 1460 O O . PHE A 1 180 ? 5.202 26.788 22.912 1.00 64.19 180 P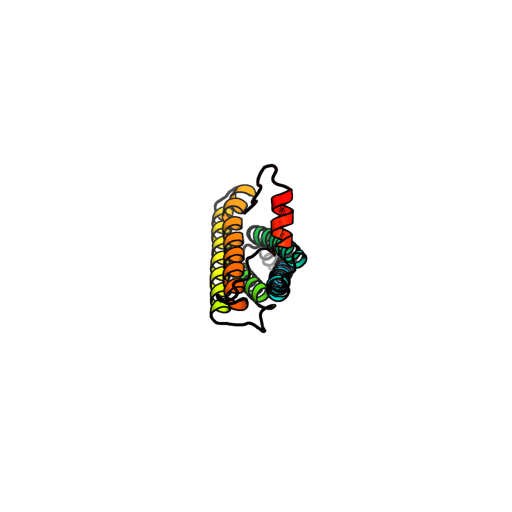HE A O 1
ATOM 1467 N N . VAL A 1 181 ? 3.033 27.022 23.444 1.00 63.19 181 VAL A N 1
ATOM 1468 C CA . VAL A 1 181 ? 2.783 28.225 22.640 1.00 63.19 181 VAL A CA 1
ATOM 1469 C C . VAL A 1 181 ? 2.832 29.448 23.567 1.00 63.19 181 VAL A C 1
ATOM 1471 O O . VAL A 1 181 ? 1.880 29.688 24.311 1.00 63.19 181 VAL A O 1
ATOM 1474 N N . PRO A 1 182 ? 3.921 30.238 23.570 1.00 58.56 182 PRO A N 1
ATOM 1475 C CA . PRO A 1 182 ? 3.988 31.436 24.397 1.00 58.56 182 PRO A CA 1
ATOM 1476 C C . PRO A 1 182 ? 2.964 32.475 23.910 1.00 58.56 182 PRO A C 1
ATOM 1478 O O . PRO A 1 182 ? 3.044 32.934 22.773 1.00 58.56 182 PRO A O 1
ATOM 1481 N N . GLY A 1 183 ? 2.015 32.852 24.778 1.00 59.81 183 GLY A N 1
ATOM 1482 C CA . GLY A 1 183 ? 1.124 34.004 24.574 1.00 59.81 183 GLY A CA 1
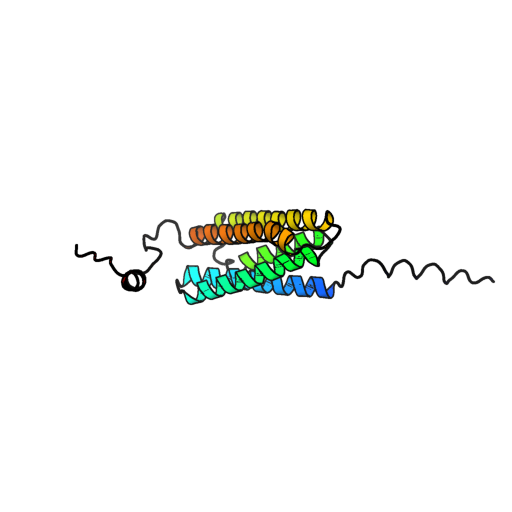ATOM 1483 C C . GLY A 1 183 ? -0.381 33.727 24.442 1.00 59.81 183 GLY A C 1
ATOM 1484 O O . GLY A 1 183 ? -1.117 34.671 24.174 1.00 59.81 183 GLY A O 1
ATOM 1485 N N . PHE A 1 184 ? -0.863 32.493 24.632 1.00 56.44 184 PHE A N 1
ATOM 1486 C CA . PHE A 1 184 ? -2.306 32.202 24.660 1.00 56.44 184 PHE A CA 1
ATOM 1487 C C . PHE A 1 184 ? -2.789 31.936 26.094 1.00 56.44 184 PHE A C 1
ATOM 1489 O O . PHE A 1 184 ? -2.536 30.867 26.645 1.00 56.44 184 PHE A O 1
ATOM 1496 N N . ASP A 1 185 ? -3.490 32.909 26.680 1.00 58.72 185 ASP A N 1
ATOM 1497 C CA . ASP A 1 185 ? -4.202 32.787 27.958 1.00 58.72 185 ASP A CA 1
ATOM 1498 C C . ASP A 1 185 ? -5.716 32.825 27.685 1.00 58.72 185 ASP A C 1
ATOM 1500 O O . ASP A 1 185 ? -6.219 33.781 27.094 1.00 58.72 185 ASP A O 1
ATOM 1504 N N . PHE A 1 186 ? -6.433 31.767 28.067 1.00 60.69 186 PHE A N 1
ATOM 1505 C CA . PHE A 1 186 ? -7.897 31.714 28.048 1.00 60.69 186 PHE A CA 1
ATOM 1506 C C . PHE A 1 186 ? -8.394 31.735 29.492 1.00 60.69 186 PHE A C 1
ATOM 1508 O O . PHE A 1 186 ? -8.909 30.745 30.008 1.00 60.69 186 PHE A O 1
ATOM 1515 N N . SER A 1 187 ? -8.219 32.869 30.161 1.00 50.75 187 SER A N 1
ATOM 1516 C CA . SER A 1 187 ? -8.977 33.187 31.366 1.00 50.75 187 SER A CA 1
ATOM 1517 C C . SER A 1 187 ? -10.399 33.597 30.967 1.00 50.75 187 SER A C 1
ATOM 1519 O O . SER A 1 187 ? -10.709 34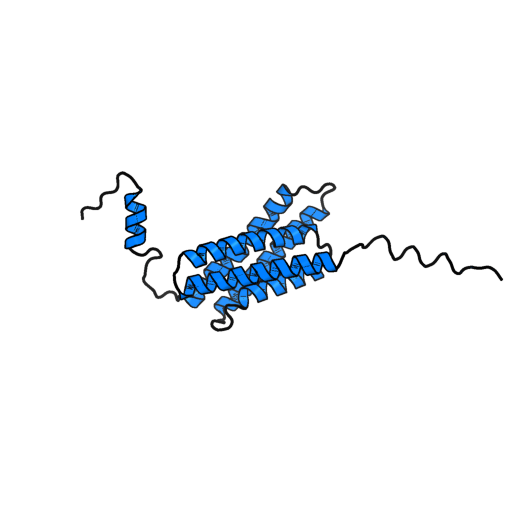.781 30.863 1.00 50.75 187 SER A O 1
ATOM 1521 N N . LEU A 1 188 ? -11.253 32.599 30.710 1.00 39.03 188 LEU A N 1
ATOM 1522 C CA . LEU A 1 188 ? -12.717 32.709 30.690 1.00 39.03 188 LEU A CA 1
ATOM 1523 C C . LEU A 1 188 ? -13.346 31.418 31.221 1.00 39.03 188 LEU A C 1
ATOM 1525 O O . LEU A 1 188 ? -13.075 30.348 30.631 1.00 39.03 188 LEU A O 1
#

Sequence (188 aa):
MENRGLLDKTTDEVEVDRSVAKIVILAAIAIIFSFAFGYFLKAFIVHGQWNFLLFSFLAALGFLTFFLLEVFFIKAFWIISLIIFLQTLAILAPFYDHLSKTVAFGTLISFLIFLLGIYIGRAEFDNMLKIKFWRISKKTLPKAIAGLALFSSIVYVGISGFEQKQFFISQNSFEKIMKFVPGFDFSL